Protein AF-A0A955IKQ0-F1 (afdb_monomer_lite)

Secondary structure (DSSP, 8-state):
-EEEEEEEEEE-TTS-EEEEEEEEEEEEEEEEETTEEEEEEEEEEEEEEETTTTEEEEEEEE--SS-EEEP-TTTSSTTT--HHHHHHHHH-GGGSHHHHHHHHHHHHHHHHHHHHHHHHHHHHHHSEEEEEESSTT--EEEEE-SEEETTEEE-TTSPPEEEEEEETTEEEEEEEEEEEEEEEEPPSS-SS--EEEEEEEEEEEEESSSTT-EEEEEEEEEEEEEES---SS-TTTS-HHHHHHHHHH-TTTHHHHHHHHHHHHHHHHHHHHHHHHHHHHHHHHHHHHHHHHHHHHHHHHHTTTS-HHHHHHHHHHHHHHHHHHHHHHHHHHHTT-HHHHHHHHHHHHHHHHHHHHHHHHHHTT-

pLDDT: mean 88.39, std 8.79, range [46.94, 97.88]

Sequence (366 aa):
LRLVKVAAVELDADRRVVTDITAKQAVIDIYRRDGQTLLKLIMSDTVMYNRDTGQLAATPEIVPNRAIAVPDLFRDDPRFMTRGELLEARRNPDRFGPVQQLRRELADAMREAETWDAIDAALRETGRATFVEATPAARTYVVEAGRLRAGAFMRRDASPVRITQIGPDGPLRIIEADSVEIAVREIPTARDEIAFDFVLLNYRITETSVDGATNVRARKVIPNLRSEFAPSSDLADLGTAELLERADAAPALRGRTEGRAAALRSRIDELLRDTRGRLWKRYALAATAPLLLMLGAILAVWRRESLPLTIYFLAFAPSISDILLISGGEQMVRHGSVVTGAMVMWSGNALMFGLIVFAFLRLRRN

Radius of gyration: 31.65 Å; chains: 1; bounding box: 68×49×100 Å

Structure (mmCIF, N/CA/C/O backbone):
data_AF-A0A955IKQ0-F1
#
_entry.id   AF-A0A955IKQ0-F1
#
loop_
_atom_site.group_PDB
_atom_site.id
_atom_site.type_symbol
_atom_site.label_atom_id
_atom_site.label_alt_id
_atom_site.label_comp_id
_atom_site.label_asym_id
_atom_site.label_entity_id
_atom_site.label_seq_id
_atom_site.pdbx_PDB_ins_code
_atom_site.Cartn_x
_atom_site.Cartn_y
_atom_site.Cartn_z
_atom_site.occupancy
_atom_site.B_iso_or_equiv
_atom_site.auth_seq_id
_atom_site.auth_comp_id
_atom_site.auth_asym_id
_atom_site.auth_atom_id
_atom_site.pdbx_PDB_model_num
ATOM 1 N N . LEU A 1 1 ? -0.849 27.024 6.975 1.00 87.94 1 LEU A N 1
ATOM 2 C CA . LEU A 1 1 ? -1.715 27.634 5.930 1.00 87.94 1 LEU A CA 1
ATOM 3 C C . LEU A 1 1 ? -3.111 27.828 6.517 1.00 87.94 1 LEU A C 1
ATOM 5 O O . LEU A 1 1 ? -3.593 26.911 7.164 1.00 87.94 1 LEU A O 1
ATOM 9 N N . ARG A 1 2 ? -3.756 28.987 6.337 1.00 92.00 2 ARG A N 1
ATOM 10 C CA . ARG A 1 2 ? -5.125 29.236 6.825 1.00 92.00 2 ARG A CA 1
ATOM 11 C C . ARG A 1 2 ? -6.072 29.359 5.635 1.00 92.00 2 ARG A C 1
ATOM 13 O O . ARG A 1 2 ? -5.818 30.159 4.741 1.00 92.00 2 ARG A O 1
ATOM 20 N N . LEU A 1 3 ? -7.138 28.572 5.639 1.00 93.25 3 LEU A N 1
ATOM 21 C CA . LEU A 1 3 ? -8.184 28.551 4.622 1.00 93.25 3 LEU A CA 1
ATOM 22 C C . LEU A 1 3 ? -9.514 28.994 5.240 1.00 93.25 3 LEU A C 1
ATOM 24 O O . LEU A 1 3 ? -9.755 28.779 6.428 1.00 93.25 3 LEU A O 1
ATOM 28 N N . VAL A 1 4 ? -10.375 29.615 4.437 1.00 94.38 4 VAL A N 1
ATOM 29 C CA . VAL A 1 4 ? -11.678 30.153 4.860 1.00 94.38 4 VAL A CA 1
ATOM 30 C C . VAL A 1 4 ? -12.756 29.574 3.948 1.00 94.38 4 VAL A C 1
ATOM 32 O O . VAL A 1 4 ? -12.516 29.465 2.749 1.00 94.38 4 VAL A O 1
ATOM 35 N N . LYS A 1 5 ? -13.926 29.229 4.505 1.00 92.19 5 LYS A N 1
ATOM 36 C CA . LYS A 1 5 ? -15.040 28.559 3.802 1.00 92.19 5 LYS A CA 1
ATOM 37 C C . LYS A 1 5 ? -14.575 27.280 3.097 1.00 92.19 5 LYS A C 1
ATOM 39 O O . LYS A 1 5 ? -14.548 27.196 1.873 1.00 92.19 5 LYS A O 1
ATOM 44 N N . VAL A 1 6 ? -14.160 26.304 3.894 1.00 91.19 6 VAL A N 1
ATOM 45 C CA . VAL A 1 6 ? -13.577 25.051 3.409 1.00 91.19 6 VAL A CA 1
ATOM 46 C C . VAL A 1 6 ? -14.661 23.991 3.291 1.00 91.19 6 VAL A C 1
ATOM 48 O O . VAL A 1 6 ? -15.520 23.887 4.163 1.00 91.19 6 VAL A O 1
ATOM 51 N N . ALA A 1 7 ? -14.591 23.195 2.231 1.00 91.19 7 ALA A N 1
ATOM 52 C CA . ALA A 1 7 ? -15.290 21.925 2.128 1.00 91.19 7 ALA A CA 1
ATOM 53 C C . ALA A 1 7 ? -14.241 20.812 2.015 1.00 91.19 7 ALA A C 1
ATOM 55 O O . ALA A 1 7 ? -13.283 20.936 1.250 1.00 91.19 7 ALA A O 1
ATOM 56 N N . ALA A 1 8 ? -14.407 19.758 2.799 1.00 87.88 8 ALA A N 1
ATOM 57 C CA . ALA A 1 8 ? -13.601 18.551 2.781 1.00 87.88 8 ALA A CA 1
ATOM 58 C C . ALA A 1 8 ? -14.534 17.355 2.603 1.00 87.88 8 ALA A C 1
ATOM 60 O O . ALA A 1 8 ? -15.636 17.342 3.144 1.00 87.88 8 ALA A O 1
ATOM 61 N N . VAL A 1 9 ? -14.090 16.371 1.830 1.00 88.31 9 VAL A N 1
ATOM 62 C CA . VAL A 1 9 ? -14.898 15.205 1.480 1.00 88.31 9 VAL A CA 1
ATOM 63 C C . VAL A 1 9 ? -14.082 13.954 1.749 1.00 88.31 9 VAL A C 1
ATOM 65 O O . VAL A 1 9 ? -12.934 13.852 1.313 1.00 88.31 9 VAL A O 1
ATOM 68 N N . GLU A 1 10 ? -14.676 13.016 2.470 1.00 83.06 10 GLU A N 1
ATOM 69 C CA . GLU A 1 10 ? -14.150 11.676 2.671 1.00 83.06 10 GLU A CA 1
ATOM 70 C C . GLU A 1 10 ? -14.736 10.744 1.612 1.00 83.06 10 GLU A C 1
ATOM 72 O O . GLU A 1 10 ? -15.955 10.687 1.416 1.00 83.06 10 GLU A O 1
ATOM 77 N N . LEU A 1 11 ? -13.853 10.032 0.915 1.00 83.12 11 LEU A N 1
ATOM 78 C CA . LEU A 1 11 ? -14.217 9.092 -0.136 1.00 83.12 11 LEU A CA 1
ATOM 79 C C . LEU A 1 11 ? -13.948 7.660 0.327 1.00 83.12 11 LEU A C 1
ATOM 81 O O . LEU A 1 11 ? -12.913 7.400 0.939 1.00 83.12 11 LEU A O 1
ATOM 85 N N . ASP A 1 12 ? -14.840 6.735 -0.019 1.00 77.62 12 ASP A N 1
ATOM 86 C CA . ASP A 1 12 ? -14.586 5.302 0.128 1.00 77.62 12 ASP A CA 1
ATOM 87 C C . ASP A 1 12 ? -13.616 4.780 -0.952 1.00 77.62 12 ASP A C 1
ATOM 89 O O . ASP A 1 12 ? -13.143 5.508 -1.835 1.00 77.62 12 ASP A O 1
ATOM 93 N N . ALA A 1 13 ? -13.332 3.476 -0.899 1.00 69.06 13 ALA A N 1
ATOM 94 C CA . ALA A 1 13 ? -12.503 2.785 -1.885 1.00 69.06 13 ALA A CA 1
ATOM 95 C C . ALA A 1 13 ? -13.047 2.888 -3.328 1.00 69.06 13 ALA A C 1
ATOM 97 O O . ALA A 1 13 ? -12.262 2.868 -4.278 1.00 69.06 13 ALA A O 1
ATOM 98 N N . ASP A 1 14 ? -14.361 3.067 -3.495 1.00 78.31 14 ASP A N 1
ATOM 99 C CA . ASP A 1 14 ? -15.051 3.213 -4.781 1.00 78.31 14 ASP A CA 1
ATOM 100 C C . ASP A 1 14 ? -15.163 4.681 -5.238 1.00 78.31 14 ASP A C 1
ATOM 102 O O . ASP A 1 14 ? -15.827 4.982 -6.236 1.00 78.31 14 ASP A O 1
ATOM 106 N N . ARG A 1 15 ? -14.499 5.613 -4.538 1.00 80.44 15 ARG A N 1
ATOM 107 C CA . ARG A 1 15 ? -14.560 7.070 -4.760 1.00 80.44 15 ARG A CA 1
ATOM 108 C C . ARG A 1 15 ? -15.952 7.670 -4.575 1.00 80.44 15 ARG A C 1
ATOM 110 O O . ARG A 1 15 ? -16.263 8.712 -5.158 1.00 80.44 15 ARG A O 1
ATOM 117 N N . ARG A 1 16 ? -16.802 7.039 -3.775 1.00 84.94 16 ARG A N 1
ATOM 118 C CA . ARG A 1 16 ? -18.089 7.601 -3.375 1.00 84.94 16 ARG A CA 1
ATOM 119 C C . ARG A 1 16 ? -17.899 8.424 -2.118 1.00 84.94 16 ARG A C 1
ATOM 121 O O . ARG A 1 16 ? -17.112 8.084 -1.244 1.00 84.94 16 ARG A O 1
ATOM 128 N N . VAL A 1 17 ? -18.656 9.508 -2.040 1.00 85.06 17 VAL A N 1
ATOM 129 C CA . VAL A 1 17 ? -18.708 10.361 -0.858 1.00 85.06 17 VAL A CA 1
ATOM 130 C C . VAL A 1 17 ? -19.341 9.597 0.301 1.00 85.06 17 VAL A C 1
ATOM 132 O O . VAL A 1 17 ? -20.505 9.193 0.202 1.00 85.06 17 VAL A O 1
ATOM 135 N N . VAL A 1 18 ? -18.565 9.428 1.371 1.00 84.81 18 VAL A N 1
ATOM 136 C CA . VAL A 1 18 ? -18.991 8.853 2.656 1.00 84.81 18 VAL A CA 1
ATOM 137 C C . VAL A 1 18 ? -19.380 9.973 3.614 1.00 84.81 18 VAL A C 1
ATOM 139 O O . VAL A 1 18 ? -20.463 9.950 4.204 1.00 84.81 18 VAL A O 1
ATOM 142 N N . THR A 1 19 ? -18.522 10.990 3.706 1.00 84.81 19 THR A N 1
ATOM 143 C CA . THR A 1 19 ? -18.682 12.105 4.638 1.00 84.81 19 THR A CA 1
ATOM 144 C C . THR A 1 19 ? -18.370 13.426 3.945 1.00 84.81 19 THR A C 1
ATOM 146 O O . THR A 1 19 ? -17.286 13.594 3.390 1.00 84.81 19 THR A O 1
ATOM 149 N N . ASP A 1 20 ? -19.287 14.385 4.037 1.00 91.38 20 ASP A N 1
ATOM 150 C CA . ASP A 1 20 ? -19.069 15.769 3.615 1.00 91.38 20 ASP A CA 1
ATOM 151 C C . ASP A 1 20 ? -18.895 16.656 4.842 1.00 91.38 20 ASP A C 1
ATOM 153 O O . ASP A 1 20 ? -19.742 16.668 5.734 1.00 91.38 20 ASP A O 1
ATOM 157 N N . ILE A 1 21 ? -17.813 17.428 4.893 1.00 91.75 21 ILE A N 1
ATOM 158 C CA . ILE A 1 21 ? -17.515 18.351 5.986 1.00 91.75 21 ILE A CA 1
ATOM 159 C C . ILE A 1 21 ? -17.382 19.753 5.410 1.00 91.75 21 ILE A C 1
ATOM 161 O O . ILE A 1 21 ? -16.563 20.014 4.534 1.00 91.75 21 ILE A O 1
ATOM 165 N N . THR A 1 22 ? -18.153 20.689 5.941 1.00 93.62 22 THR A N 1
ATOM 166 C CA . THR A 1 22 ? -17.994 22.118 5.666 1.00 93.62 22 THR A CA 1
ATOM 167 C C . THR A 1 22 ? -17.507 22.820 6.919 1.00 93.62 22 THR A C 1
ATOM 169 O O . THR A 1 22 ? -17.924 22.480 8.021 1.00 93.62 22 THR A O 1
ATOM 172 N N . ALA A 1 23 ? -16.599 23.777 6.771 1.00 94.38 23 ALA A N 1
ATOM 173 C CA . ALA A 1 23 ? -15.990 24.487 7.884 1.00 94.38 23 ALA A CA 1
ATOM 174 C C . ALA A 1 23 ? -15.858 25.972 7.563 1.00 94.38 23 ALA A C 1
ATOM 176 O O . ALA A 1 23 ? -15.487 26.364 6.449 1.00 94.38 23 ALA A O 1
ATOM 177 N N . LYS A 1 24 ? -16.090 26.826 8.559 1.00 94.00 24 LYS A N 1
ATOM 178 C CA . LYS A 1 24 ? -15.852 28.267 8.407 1.00 94.00 24 LYS A CA 1
ATOM 179 C C . LYS A 1 24 ? -14.375 28.557 8.157 1.00 94.00 24 LYS A C 1
ATOM 181 O O . LYS A 1 24 ? -14.040 29.438 7.362 1.00 94.00 24 LYS A O 1
ATOM 186 N N . GLN A 1 25 ? -13.502 27.811 8.824 1.00 94.88 25 GLN A N 1
ATOM 187 C CA . GLN A 1 25 ? -12.061 27.964 8.732 1.00 94.88 25 GLN A CA 1
ATOM 188 C C . GLN A 1 25 ? -11.369 26.610 8.835 1.00 94.88 25 GLN A C 1
ATOM 190 O O . GLN A 1 25 ? -11.812 25.739 9.578 1.00 94.88 25 GLN A O 1
ATOM 195 N N . ALA A 1 26 ? -10.240 26.472 8.144 1.00 93.12 26 ALA A N 1
ATOM 196 C CA . ALA A 1 26 ? -9.297 25.402 8.413 1.00 93.12 26 ALA A CA 1
ATOM 197 C C . ALA A 1 26 ? -7.865 25.926 8.537 1.00 93.12 26 ALA A C 1
ATOM 199 O O . ALA A 1 26 ? -7.460 26.863 7.843 1.00 93.12 26 ALA A O 1
ATOM 200 N N . VAL A 1 27 ? -7.089 25.310 9.419 1.00 92.62 27 VAL A N 1
ATOM 201 C CA . VAL A 1 27 ? -5.644 25.480 9.524 1.00 92.62 27 VAL A CA 1
ATOM 202 C C . VAL A 1 27 ? -4.997 24.186 9.058 1.00 92.62 27 VAL A C 1
ATOM 204 O O . VAL A 1 27 ? -5.337 23.106 9.527 1.00 92.62 27 VAL A O 1
ATOM 207 N N . ILE A 1 28 ? -4.095 24.304 8.092 1.00 91.00 28 ILE A N 1
ATOM 208 C CA . ILE A 1 28 ? -3.299 23.197 7.577 1.00 91.00 28 ILE A CA 1
ATOM 209 C C . ILE A 1 28 ? -1.855 23.425 7.989 1.00 91.00 28 ILE A C 1
ATOM 211 O O . ILE A 1 28 ? -1.226 24.386 7.529 1.00 91.00 28 ILE A O 1
ATOM 215 N N . ASP A 1 29 ? -1.331 22.513 8.791 1.00 90.31 29 ASP A N 1
ATOM 216 C CA . ASP A 1 29 ? 0.084 22.432 9.108 1.00 90.31 29 ASP A CA 1
ATOM 217 C C . ASP A 1 29 ? 0.744 21.421 8.182 1.00 90.31 29 ASP A C 1
ATOM 219 O O . ASP A 1 29 ? 0.348 20.258 8.106 1.00 90.31 29 ASP A O 1
ATOM 223 N N . ILE A 1 30 ? 1.755 21.893 7.457 1.00 88.88 30 ILE A N 1
ATOM 224 C CA . ILE A 1 30 ? 2.548 21.081 6.540 1.00 88.88 30 ILE A CA 1
ATOM 225 C C . ILE A 1 30 ? 3.885 20.845 7.211 1.00 88.88 30 ILE A C 1
ATOM 227 O O . ILE A 1 30 ? 4.603 21.799 7.513 1.00 88.88 30 ILE A O 1
ATOM 231 N N . TYR A 1 31 ? 4.242 19.589 7.420 1.00 85.88 31 TYR A N 1
ATOM 232 C CA . TYR A 1 31 ? 5.557 19.247 7.935 1.00 85.88 31 TYR A CA 1
ATOM 233 C C . TYR A 1 31 ? 6.111 18.033 7.211 1.00 85.88 31 TYR A C 1
ATOM 235 O O . TYR A 1 31 ? 5.384 17.208 6.658 1.00 85.88 31 TYR A O 1
ATOM 243 N N . ARG A 1 32 ? 7.438 17.949 7.184 1.00 77.44 32 ARG A N 1
ATOM 244 C CA . ARG A 1 32 ? 8.153 16.841 6.565 1.00 77.44 32 ARG A CA 1
ATOM 245 C C . ARG A 1 32 ? 8.719 15.952 7.660 1.00 77.44 32 ARG A C 1
ATOM 247 O O . ARG A 1 32 ? 9.423 16.441 8.539 1.00 77.44 32 ARG A O 1
ATOM 254 N N . ARG A 1 33 ? 8.429 14.656 7.596 1.00 76.44 33 ARG A N 1
ATOM 255 C CA . ARG A 1 33 ? 8.959 13.650 8.522 1.00 76.44 33 ARG A CA 1
ATOM 256 C C . ARG A 1 33 ? 9.272 12.378 7.749 1.00 76.44 33 ARG A C 1
ATOM 258 O O . ARG A 1 33 ? 8.486 11.984 6.897 1.00 76.44 33 ARG A O 1
ATOM 265 N N . ASP A 1 34 ? 10.434 11.780 8.005 1.00 70.69 34 ASP A N 1
ATOM 266 C CA . ASP A 1 34 ? 10.881 10.532 7.364 1.00 70.69 34 ASP A CA 1
ATOM 267 C C . ASP A 1 34 ? 10.818 10.579 5.819 1.00 70.69 34 ASP A C 1
ATOM 269 O O . ASP A 1 34 ? 10.495 9.604 5.149 1.00 70.69 34 ASP A O 1
ATOM 273 N N . GLY A 1 35 ? 11.084 11.756 5.237 1.00 67.94 35 GLY A N 1
ATOM 274 C CA . GLY A 1 35 ? 11.026 11.980 3.787 1.00 67.94 35 GLY A CA 1
ATOM 275 C C . GLY A 1 35 ? 9.620 12.154 3.201 1.00 67.94 35 GLY A C 1
ATOM 276 O O . GLY A 1 35 ? 9.517 12.477 2.022 1.00 67.94 35 GLY A O 1
ATOM 277 N N . GLN A 1 36 ? 8.563 12.025 4.006 1.00 71.31 36 GLN A N 1
ATOM 278 C CA . GLN A 1 36 ? 7.171 12.213 3.596 1.00 71.31 36 GLN A CA 1
ATOM 279 C C . GLN A 1 36 ? 6.673 13.612 3.960 1.00 71.31 36 GLN A C 1
ATOM 281 O O . GLN A 1 36 ? 7.013 14.158 5.014 1.00 71.31 36 GLN A O 1
ATOM 286 N N . THR A 1 37 ? 5.855 14.195 3.085 1.00 80.56 37 THR A N 1
ATOM 287 C CA . THR A 1 37 ? 5.118 15.428 3.378 1.00 80.56 37 THR A CA 1
ATOM 288 C C . THR A 1 37 ? 3.799 15.044 4.035 1.00 80.56 37 THR A C 1
ATOM 290 O O . THR A 1 37 ? 3.003 14.312 3.456 1.00 80.56 37 THR A O 1
ATOM 293 N N . LEU A 1 38 ? 3.576 15.523 5.253 1.00 83.69 38 LEU A N 1
ATOM 294 C CA . LEU A 1 38 ? 2.379 15.255 6.036 1.00 83.69 38 LEU A CA 1
ATOM 295 C C . LEU A 1 38 ? 1.585 16.553 6.194 1.00 83.69 38 LEU A C 1
ATOM 297 O O . LEU A 1 38 ? 2.156 17.609 6.475 1.00 83.69 38 LEU A O 1
ATOM 301 N N . LEU A 1 39 ? 0.269 16.464 6.016 1.00 86.50 39 LEU A N 1
ATOM 302 C CA . LEU A 1 39 ? -0.670 17.547 6.283 1.00 86.50 39 LEU A CA 1
ATOM 303 C C . LEU A 1 39 ? -1.483 17.208 7.524 1.00 86.50 39 LEU A C 1
ATOM 305 O O . LEU A 1 39 ? -2.205 16.213 7.545 1.00 86.50 39 LEU A O 1
ATOM 309 N N . LYS A 1 40 ? -1.418 18.058 8.542 1.00 87.19 40 LYS A N 1
ATOM 310 C CA . LYS A 1 40 ? -2.371 18.033 9.648 1.00 87.19 40 LYS A CA 1
ATOM 311 C C . LYS A 1 40 ? -3.394 19.135 9.423 1.00 87.19 40 LYS A C 1
ATOM 313 O O . LYS A 1 40 ? -3.030 20.291 9.234 1.00 87.19 40 LYS A O 1
ATOM 318 N N . LEU A 1 41 ? -4.664 18.759 9.410 1.00 88.56 41 LEU A N 1
ATOM 319 C CA . LEU A 1 41 ? -5.786 19.661 9.189 1.00 88.56 41 LEU A CA 1
ATOM 320 C C . LEU A 1 41 ? -6.510 19.878 10.522 1.00 88.56 41 LEU A C 1
ATOM 322 O O . LEU A 1 41 ? -6.738 18.932 11.264 1.00 88.56 41 LEU A O 1
ATOM 326 N N . ILE A 1 42 ? -6.866 21.116 10.833 1.00 90.75 42 ILE A N 1
ATOM 327 C CA . ILE A 1 42 ? -7.734 21.470 11.959 1.00 90.75 42 ILE A CA 1
ATOM 328 C C . ILE A 1 42 ? -8.835 22.344 11.377 1.00 90.75 42 ILE A C 1
ATOM 330 O O . ILE A 1 42 ? -8.547 23.392 10.803 1.00 90.75 42 ILE A O 1
ATOM 334 N N . MET A 1 43 ? -10.081 21.902 11.471 1.00 91.56 43 MET A N 1
ATOM 335 C CA . MET A 1 43 ? -11.249 22.606 10.951 1.00 91.56 43 MET A CA 1
ATOM 336 C C . MET A 1 43 ? -12.077 23.138 12.113 1.00 91.56 43 MET A C 1
ATOM 338 O O . MET A 1 43 ? -12.314 22.410 13.068 1.00 91.56 43 MET A O 1
ATOM 342 N N . SER A 1 44 ? -12.536 24.384 12.023 1.00 93.62 44 SER A N 1
ATOM 343 C CA . SER A 1 44 ? -13.337 25.043 13.061 1.00 93.62 44 SER A CA 1
ATOM 344 C C . SER A 1 44 ? -14.713 25.437 12.531 1.00 93.62 44 SER A C 1
ATOM 346 O O . SER A 1 44 ? -14.851 25.782 11.351 1.00 93.62 44 SER A O 1
ATOM 348 N N . ASP A 1 45 ? -15.706 25.427 13.421 1.00 92.12 45 ASP A N 1
ATOM 349 C CA . ASP A 1 45 ? -17.126 25.654 13.129 1.00 92.12 45 ASP A CA 1
ATOM 350 C C . ASP A 1 45 ? -17.600 24.747 11.989 1.00 92.12 45 ASP A C 1
ATOM 352 O O . ASP A 1 45 ? -17.933 25.200 10.888 1.00 92.12 45 ASP A O 1
ATOM 356 N N . THR A 1 46 ? -17.535 23.442 12.240 1.00 91.00 46 THR A N 1
ATOM 357 C CA . THR A 1 46 ? -17.776 22.427 11.218 1.00 91.00 46 THR A CA 1
ATOM 358 C C . THR A 1 46 ? -19.217 21.939 11.217 1.00 91.00 46 THR A C 1
ATOM 360 O O . THR A 1 46 ? -19.831 21.770 12.271 1.00 91.00 46 THR A O 1
ATOM 363 N N . VAL A 1 47 ? -19.736 21.673 10.022 1.00 92.00 47 VAL A N 1
ATOM 364 C CA . VAL A 1 47 ? -20.976 20.934 9.787 1.00 92.00 47 VAL A CA 1
ATOM 365 C C . VAL A 1 47 ? -20.627 19.733 8.924 1.00 92.00 47 VAL A C 1
ATOM 367 O O . VAL A 1 47 ? -20.104 19.891 7.820 1.00 92.00 47 VAL A O 1
ATOM 370 N N . MET A 1 48 ? -20.904 18.545 9.444 1.00 90.88 48 MET A N 1
ATOM 371 C CA . MET A 1 48 ? -20.607 17.262 8.831 1.00 90.88 48 MET A CA 1
ATOM 372 C C . MET A 1 48 ? -21.902 16.532 8.484 1.00 90.88 48 MET A C 1
ATOM 374 O O . MET A 1 48 ? -22.798 16.436 9.322 1.00 90.88 48 MET A O 1
ATOM 378 N N . TYR A 1 49 ? -21.978 15.983 7.277 1.00 89.06 49 TYR A N 1
ATOM 379 C CA . TYR A 1 49 ? -23.023 15.066 6.845 1.00 89.06 49 TYR A CA 1
ATOM 380 C C . TYR A 1 49 ? -22.405 13.699 6.561 1.00 89.06 49 TYR A C 1
ATOM 382 O O . TYR A 1 49 ? -21.527 13.580 5.708 1.00 89.06 49 TYR A O 1
ATOM 390 N N . ASN A 1 50 ? -22.855 12.675 7.279 1.00 83.56 50 ASN A N 1
ATOM 391 C CA . ASN A 1 50 ? -22.442 11.297 7.046 1.00 83.56 50 ASN A CA 1
ATOM 392 C C . ASN A 1 50 ? -23.548 10.570 6.274 1.00 83.56 50 ASN A C 1
ATOM 394 O O . ASN A 1 50 ? -24.681 10.457 6.751 1.00 83.56 50 ASN A O 1
ATOM 398 N N . ARG A 1 51 ? -23.216 10.077 5.080 1.00 80.62 51 ARG A N 1
ATOM 399 C CA . ARG A 1 51 ? -24.183 9.470 4.163 1.00 80.62 51 ARG A CA 1
ATOM 400 C C . ARG A 1 51 ? -24.745 8.152 4.688 1.00 80.62 51 ARG A C 1
ATOM 402 O O . ARG A 1 51 ? -25.946 7.925 4.561 1.00 80.62 51 ARG A O 1
ATOM 409 N N . ASP A 1 52 ? -23.902 7.313 5.280 1.00 76.62 52 ASP A N 1
ATOM 410 C CA . ASP A 1 52 ? -24.278 5.963 5.720 1.00 76.62 52 ASP A CA 1
ATOM 411 C C . ASP A 1 52 ? -25.268 5.995 6.885 1.00 76.62 52 ASP A C 1
ATOM 413 O O . ASP A 1 52 ? -26.183 5.180 6.977 1.00 76.62 52 ASP A O 1
ATOM 417 N N . THR A 1 53 ? -25.105 6.978 7.768 1.00 77.50 53 THR A N 1
ATOM 418 C CA . THR A 1 53 ? -25.975 7.181 8.933 1.00 77.50 53 THR A CA 1
ATOM 419 C C . THR A 1 53 ? -27.111 8.171 8.675 1.00 77.50 53 THR A C 1
ATOM 421 O O . THR A 1 53 ? -28.046 8.249 9.474 1.00 77.50 53 THR A O 1
ATOM 424 N N . GLY A 1 54 ? -27.032 8.952 7.593 1.00 83.81 54 GLY A N 1
ATOM 425 C CA . GLY A 1 54 ? -27.946 10.056 7.294 1.00 83.81 54 GLY A CA 1
ATOM 426 C C . GLY A 1 54 ? -27.895 11.197 8.316 1.00 83.81 54 GLY A C 1
ATOM 427 O O . GLY A 1 54 ? -28.824 12.004 8.378 1.00 83.81 54 GLY A O 1
ATOM 428 N N . GLN A 1 55 ? -26.852 11.258 9.150 1.00 78.81 55 GLN A N 1
ATOM 429 C CA . GLN A 1 55 ? -26.757 12.220 10.244 1.00 78.81 55 GLN A CA 1
ATOM 430 C C . GLN A 1 55 ? -26.060 13.507 9.813 1.00 78.81 55 GLN A C 1
ATOM 432 O O . GLN A 1 55 ? -25.024 13.485 9.149 1.00 78.81 55 GLN A O 1
ATOM 437 N N . LEU A 1 56 ? -26.622 14.629 10.265 1.00 86.25 56 LEU A N 1
ATOM 438 C CA . LEU A 1 56 ? -26.002 15.946 10.213 1.00 86.25 56 LEU A CA 1
ATOM 439 C C . LEU A 1 56 ? -25.518 16.309 11.621 1.00 86.25 56 LEU A C 1
ATOM 441 O O . LEU A 1 56 ? -26.320 16.375 12.553 1.00 86.25 56 LEU A O 1
ATOM 445 N N . ALA A 1 57 ? -24.220 16.547 11.778 1.00 83.69 57 ALA A N 1
ATOM 446 C CA . ALA A 1 57 ? -23.606 16.906 13.050 1.00 83.69 57 ALA A CA 1
ATOM 447 C C . ALA A 1 57 ? -22.848 18.227 12.915 1.00 83.69 57 ALA A C 1
ATOM 449 O O . ALA A 1 57 ? -22.066 18.412 11.986 1.00 83.69 57 ALA A O 1
ATOM 450 N N . ALA A 1 58 ? -23.060 19.144 13.857 1.00 85.88 58 ALA A N 1
ATOM 451 C CA . ALA A 1 58 ? -22.242 20.342 13.988 1.00 85.88 58 ALA A CA 1
ATOM 452 C C . ALA A 1 58 ? -21.233 20.133 15.116 1.00 85.88 58 ALA A C 1
ATOM 454 O O . ALA A 1 58 ? -21.593 19.675 16.202 1.00 85.88 58 ALA A O 1
ATOM 455 N N . THR A 1 59 ? -19.964 20.443 14.873 1.00 83.81 59 THR A N 1
ATOM 456 C CA . THR A 1 59 ? -18.909 20.321 15.885 1.00 83.81 59 THR A CA 1
ATOM 457 C C . THR A 1 59 ? -18.029 21.570 15.861 1.00 83.81 59 THR A C 1
ATOM 459 O O . THR A 1 59 ? -17.657 22.023 14.773 1.00 83.81 59 THR A O 1
ATOM 462 N N . PRO A 1 60 ? -17.684 22.151 17.030 1.00 81.75 60 PRO A N 1
ATOM 463 C CA . PRO A 1 60 ? -16.852 23.353 17.092 1.00 81.75 60 PRO A CA 1
ATOM 464 C C . PRO A 1 60 ? -15.497 23.167 16.411 1.00 81.75 60 PRO A C 1
ATOM 466 O O . PRO A 1 60 ? -14.970 24.102 15.814 1.00 81.75 60 PRO A O 1
ATOM 469 N N . GLU A 1 61 ? -14.955 21.953 16.474 1.00 84.56 61 GLU A N 1
ATOM 470 C CA . GLU A 1 61 ? -13.663 21.616 15.901 1.00 84.56 61 GLU A CA 1
ATOM 471 C C . GLU A 1 61 ? -13.639 20.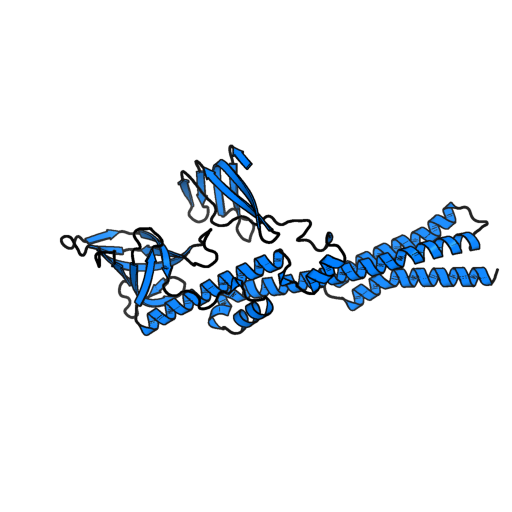161 15.424 1.00 84.56 61 GLU A C 1
ATOM 473 O O . GLU A 1 61 ? -14.084 19.261 16.136 1.00 84.56 61 GLU A O 1
ATOM 478 N N . ILE A 1 62 ? -13.095 19.932 14.229 1.00 81.50 62 ILE A N 1
ATOM 479 C CA . ILE A 1 62 ? -12.752 18.603 13.720 1.00 81.50 62 ILE A CA 1
ATOM 480 C C . ILE A 1 62 ? -11.274 18.605 13.351 1.00 81.50 62 ILE A C 1
ATOM 482 O O . ILE A 1 62 ? -10.817 19.382 12.512 1.00 81.50 62 ILE A O 1
ATOM 486 N N . VAL A 1 63 ? -10.539 17.672 13.941 1.00 79.12 63 VAL A N 1
ATOM 487 C CA . VAL A 1 63 ? -9.164 17.348 13.569 1.00 79.12 63 VAL A CA 1
ATOM 488 C C . VAL A 1 63 ? -9.203 15.941 12.989 1.00 79.12 63 VAL A C 1
ATOM 490 O O . VAL A 1 63 ? -9.530 15.020 13.738 1.00 79.12 63 VAL A O 1
ATOM 493 N N . PRO A 1 64 ? -8.927 15.733 11.686 1.00 72.12 64 PRO A N 1
ATOM 494 C CA . PRO A 1 64 ? -8.880 14.396 11.125 1.00 72.12 64 PRO A CA 1
ATOM 495 C C . PRO A 1 64 ? -7.935 13.499 11.911 1.00 72.12 64 PRO A C 1
ATOM 497 O O . PRO A 1 64 ? -6.852 13.909 12.343 1.00 72.12 64 PRO A O 1
ATOM 500 N N . ASN A 1 65 ? -8.355 12.246 12.045 1.00 61.12 65 ASN A N 1
ATOM 501 C CA . ASN A 1 65 ? -7.687 11.262 12.875 1.00 61.12 65 ASN A CA 1
ATOM 502 C C . ASN A 1 65 ? -6.365 10.765 12.293 1.00 61.12 65 ASN A C 1
ATOM 504 O O . ASN A 1 65 ? -5.783 9.881 12.887 1.00 61.12 65 ASN A O 1
ATOM 508 N N . ARG A 1 66 ? -5.844 11.288 11.180 1.00 64.44 66 ARG A N 1
ATOM 509 C CA . ARG A 1 66 ? -4.483 11.003 10.701 1.00 64.44 66 ARG A CA 1
ATOM 510 C C . ARG A 1 66 ? -3.936 12.226 9.982 1.00 64.44 66 ARG A C 1
ATOM 512 O O . ARG A 1 66 ? -4.678 12.962 9.333 1.00 64.44 66 ARG A O 1
ATOM 519 N N . ALA A 1 67 ? -2.624 12.433 10.076 1.00 74.44 67 ALA A N 1
ATOM 520 C CA . ALA A 1 67 ? -1.969 13.351 9.158 1.00 74.44 67 ALA A CA 1
ATOM 521 C C . ALA A 1 67 ? -2.068 12.764 7.743 1.00 74.44 67 ALA A C 1
ATOM 523 O O . ALA A 1 67 ? -1.716 11.606 7.520 1.00 74.44 67 ALA A O 1
ATOM 524 N N . ILE A 1 68 ? -2.562 13.556 6.800 1.00 77.44 68 ILE A N 1
ATOM 525 C CA . ILE A 1 68 ? -2.741 13.139 5.414 1.00 77.44 68 ILE A CA 1
ATOM 526 C C . ILE A 1 68 ? -1.356 13.126 4.771 1.00 77.44 68 ILE A C 1
ATOM 528 O O . ILE A 1 68 ? -0.710 14.171 4.648 1.00 77.44 68 ILE A O 1
ATOM 532 N N . ALA A 1 69 ? -0.881 11.942 4.389 1.00 73.31 69 ALA A N 1
ATOM 533 C CA . ALA A 1 69 ? 0.343 11.821 3.616 1.00 73.31 69 ALA A CA 1
ATOM 534 C C . ALA A 1 69 ? 0.093 12.366 2.210 1.00 73.31 69 ALA A C 1
ATOM 536 O O . ALA A 1 69 ? -0.764 11.872 1.480 1.00 73.31 69 ALA A O 1
ATOM 537 N N . VAL A 1 70 ? 0.835 13.406 1.840 1.00 79.12 70 VAL A N 1
ATOM 538 C CA . VAL A 1 70 ? 0.813 13.943 0.484 1.00 79.12 70 VAL A CA 1
ATOM 539 C C . VAL A 1 70 ? 1.824 13.147 -0.324 1.00 79.12 70 VAL A C 1
ATOM 541 O O . VAL A 1 70 ? 3.012 13.202 0.014 1.00 79.12 70 VAL A O 1
ATOM 544 N N . PRO A 1 71 ? 1.385 12.429 -1.372 1.00 69.12 71 PRO A N 1
ATOM 545 C CA . PRO A 1 71 ? 2.313 11.755 -2.259 1.00 69.12 71 PRO A CA 1
ATOM 546 C C . PRO A 1 71 ? 3.242 12.793 -2.884 1.00 69.12 71 PRO A C 1
ATOM 548 O O . PRO A 1 71 ? 2.785 13.793 -3.448 1.00 69.12 71 PRO A O 1
ATOM 551 N N . ASP A 1 72 ? 4.548 12.562 -2.801 1.00 75.50 72 ASP A N 1
ATOM 552 C CA . ASP A 1 72 ? 5.507 13.361 -3.547 1.00 75.50 72 ASP A CA 1
ATOM 553 C C . ASP A 1 72 ? 5.586 12.771 -4.953 1.00 75.50 72 ASP A C 1
ATOM 555 O O . ASP A 1 72 ? 6.302 11.805 -5.197 1.00 75.50 72 ASP A O 1
ATOM 559 N N . LEU A 1 73 ? 4.831 13.347 -5.892 1.00 70.50 73 LEU A N 1
ATOM 560 C CA . LEU A 1 73 ? 4.750 12.857 -7.273 1.00 70.50 73 LEU A CA 1
ATOM 561 C C . LEU A 1 73 ? 6.121 12.701 -7.951 1.00 70.50 73 LEU A C 1
ATOM 563 O O . LEU A 1 73 ? 6.232 11.919 -8.891 1.00 70.50 73 LEU A O 1
ATOM 567 N N . PHE A 1 74 ? 7.155 13.418 -7.496 1.00 73.44 74 PHE A N 1
ATOM 568 C CA . PHE A 1 74 ? 8.504 13.314 -8.047 1.00 73.44 74 PHE A CA 1
ATOM 569 C C . PHE A 1 74 ? 9.358 12.255 -7.343 1.00 73.44 74 PHE A C 1
ATOM 571 O O . PHE A 1 74 ? 10.195 11.629 -7.986 1.00 73.44 74 PHE A O 1
ATOM 578 N N . ARG A 1 75 ? 9.177 12.033 -6.039 1.00 76.19 75 ARG A N 1
ATOM 579 C 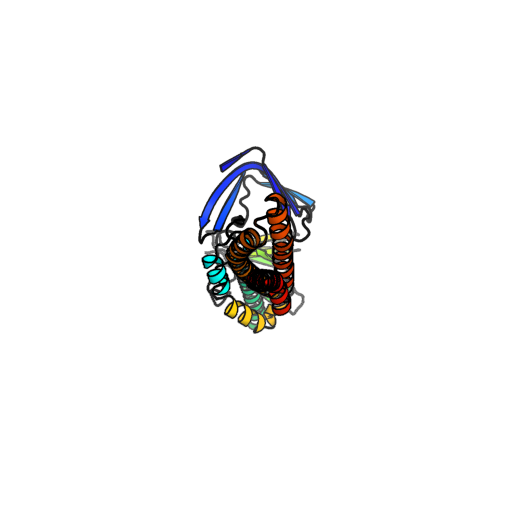CA . ARG A 1 75 ? 9.974 11.045 -5.286 1.00 76.19 75 ARG A CA 1
ATOM 580 C C . ARG A 1 75 ? 9.330 9.666 -5.212 1.00 76.19 75 ARG A C 1
ATOM 582 O O . ARG A 1 75 ? 10.042 8.668 -5.179 1.00 76.19 75 ARG A O 1
ATOM 589 N N . ASP A 1 76 ? 8.006 9.612 -5.238 1.00 81.00 76 ASP A N 1
ATOM 590 C CA . ASP A 1 76 ? 7.210 8.389 -5.112 1.00 81.00 76 ASP A CA 1
ATOM 591 C C . ASP A 1 76 ? 6.861 7.769 -6.475 1.00 81.00 76 ASP A C 1
ATOM 593 O O . ASP A 1 76 ? 6.073 6.826 -6.558 1.00 81.00 76 ASP A O 1
ATOM 597 N N . ASP A 1 77 ? 7.463 8.271 -7.556 1.00 86.56 77 ASP A N 1
ATOM 598 C CA . ASP A 1 77 ? 7.291 7.746 -8.904 1.00 86.56 77 ASP A CA 1
ATOM 599 C C . ASP A 1 77 ? 8.650 7.399 -9.539 1.00 86.56 77 ASP A C 1
ATOM 601 O O . ASP A 1 77 ? 9.479 8.286 -9.786 1.00 86.56 77 ASP A O 1
ATOM 605 N N . PRO A 1 78 ? 8.884 6.117 -9.891 1.00 89.56 78 PRO A N 1
ATOM 606 C CA . PRO A 1 78 ? 10.125 5.683 -10.523 1.00 89.56 78 PRO A CA 1
ATOM 607 C C . PRO A 1 78 ? 10.470 6.432 -11.822 1.00 89.56 78 PRO A C 1
ATOM 609 O O . PRO A 1 78 ? 11.622 6.396 -12.257 1.00 89.56 78 PRO A O 1
ATOM 612 N N . ARG A 1 79 ? 9.506 7.105 -12.475 1.00 87.75 79 ARG A N 1
ATOM 613 C CA . ARG A 1 79 ? 9.730 7.926 -13.681 1.00 87.75 79 ARG A CA 1
ATOM 614 C C . ARG A 1 79 ? 10.746 9.037 -13.463 1.00 87.75 79 ARG A C 1
ATOM 616 O O . ARG A 1 79 ? 11.552 9.285 -14.362 1.00 87.75 79 ARG A O 1
ATOM 623 N N . PHE A 1 80 ? 10.707 9.681 -12.302 1.00 89.25 80 PHE A N 1
ATOM 624 C CA . PHE A 1 80 ? 11.514 10.867 -12.014 1.00 89.25 80 PHE A CA 1
ATOM 625 C C . PHE A 1 80 ? 12.803 10.544 -11.248 1.00 89.25 80 PHE A C 1
ATOM 627 O O . PHE A 1 80 ? 13.680 11.394 -11.137 1.00 89.25 80 PHE A O 1
ATOM 634 N N . MET A 1 81 ? 12.968 9.300 -10.794 1.00 91.38 81 MET A N 1
ATOM 635 C CA . MET A 1 81 ? 14.165 8.848 -10.084 1.00 91.38 81 MET A CA 1
ATOM 636 C C . MET A 1 81 ? 15.397 8.790 -10.985 1.00 91.38 81 MET A C 1
ATOM 638 O O . MET A 1 81 ? 15.354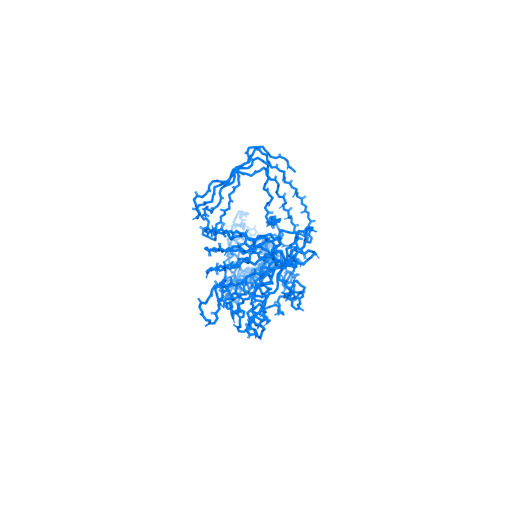 8.270 -12.100 1.00 91.38 81 MET A O 1
ATOM 642 N N . THR A 1 82 ? 16.548 9.214 -10.486 1.00 92.69 82 THR A N 1
ATOM 643 C CA . THR A 1 82 ? 17.869 9.004 -11.093 1.00 92.69 82 THR A CA 1
ATOM 644 C C . THR A 1 82 ? 18.259 7.519 -11.125 1.00 92.69 82 THR A C 1
ATOM 646 O O . THR A 1 82 ? 17.591 6.650 -10.568 1.00 92.69 82 THR A O 1
ATOM 649 N N . ARG A 1 83 ? 19.353 7.168 -11.820 1.00 93.31 83 ARG A N 1
ATOM 650 C CA . ARG A 1 83 ? 19.842 5.774 -11.862 1.00 93.31 83 ARG A CA 1
ATOM 651 C C . ARG A 1 83 ? 20.215 5.258 -10.467 1.00 93.31 83 ARG A C 1
ATOM 653 O O . ARG A 1 83 ? 19.952 4.095 -10.181 1.00 93.31 83 ARG A O 1
ATOM 660 N N . GLY A 1 84 ? 20.831 6.104 -9.638 1.00 93.38 84 GLY A N 1
ATOM 661 C CA . GLY A 1 84 ? 21.209 5.754 -8.268 1.00 93.38 84 GLY A CA 1
ATOM 662 C C . GLY A 1 84 ? 19.983 5.450 -7.412 1.00 93.38 84 GLY A C 1
ATOM 663 O O . GLY A 1 84 ? 19.920 4.389 -6.803 1.00 93.38 84 GLY A O 1
ATOM 664 N N . GLU A 1 85 ? 18.974 6.319 -7.466 1.00 93.19 85 GLU A N 1
ATOM 665 C CA . GLU A 1 85 ? 17.707 6.142 -6.743 1.00 93.19 85 GLU A CA 1
ATOM 666 C C . GLU A 1 85 ? 16.938 4.899 -7.209 1.00 93.19 85 GLU A C 1
ATOM 668 O O . GLU A 1 85 ? 16.453 4.145 -6.377 1.00 93.19 85 GLU A O 1
ATOM 673 N N . LEU A 1 86 ? 16.904 4.608 -8.517 1.00 94.75 86 LEU A N 1
ATOM 674 C CA . LEU A 1 86 ? 16.319 3.363 -9.035 1.00 94.75 86 LEU A CA 1
ATOM 675 C C . LEU A 1 86 ? 17.044 2.115 -8.508 1.00 94.75 86 LEU A C 1
ATOM 677 O O . LEU A 1 86 ? 16.416 1.116 -8.168 1.00 94.75 86 LEU A O 1
ATOM 681 N N . LEU A 1 87 ? 18.378 2.140 -8.447 1.00 94.69 87 LEU A N 1
ATOM 682 C CA . LEU A 1 87 ? 19.145 1.018 -7.901 1.00 94.69 87 LEU A CA 1
ATOM 683 C C . LEU A 1 87 ? 18.929 0.859 -6.394 1.00 94.69 87 LEU A C 1
ATOM 685 O O . LEU A 1 87 ? 18.862 -0.278 -5.926 1.00 94.69 87 LEU A O 1
ATOM 689 N N . GLU A 1 88 ? 18.798 1.966 -5.664 1.00 93.75 88 GLU A N 1
ATOM 690 C CA . GLU A 1 88 ? 18.472 1.968 -4.238 1.00 93.75 88 GLU A CA 1
ATOM 691 C C . GLU A 1 88 ? 17.060 1.427 -3.994 1.00 93.75 88 GLU A C 1
ATOM 693 O O . GLU A 1 88 ? 16.910 0.495 -3.213 1.00 93.75 88 GLU A O 1
ATOM 698 N N . ALA A 1 89 ? 16.049 1.893 -4.733 1.00 93.69 89 ALA A N 1
ATOM 699 C CA . ALA A 1 89 ? 14.676 1.390 -4.645 1.00 93.69 89 ALA A CA 1
ATOM 700 C C . ALA A 1 89 ? 14.576 -0.112 -4.966 1.00 93.69 89 ALA A C 1
ATOM 702 O O . ALA A 1 89 ? 13.761 -0.825 -4.388 1.00 93.69 89 ALA A O 1
ATOM 703 N N . ARG A 1 90 ? 15.438 -0.622 -5.858 1.00 94.00 90 ARG A N 1
ATOM 704 C CA . ARG A 1 90 ? 15.534 -2.060 -6.149 1.00 94.00 90 ARG A CA 1
ATOM 705 C C . ARG A 1 90 ? 16.148 -2.865 -5.003 1.00 94.00 90 ARG A C 1
ATOM 707 O O . ARG A 1 90 ? 15.787 -4.022 -4.829 1.00 94.00 90 ARG A O 1
ATOM 714 N N . ARG A 1 91 ? 17.147 -2.309 -4.312 1.00 95.00 91 ARG A N 1
ATOM 715 C CA . ARG A 1 91 ? 17.863 -2.987 -3.216 1.00 95.00 91 ARG A CA 1
ATOM 716 C C . ARG A 1 91 ? 17.086 -2.914 -1.906 1.00 95.00 91 ARG A C 1
ATOM 718 O O . ARG A 1 91 ? 17.053 -3.894 -1.180 1.00 95.00 91 ARG A O 1
ATOM 725 N N . ASN A 1 92 ? 16.465 -1.768 -1.649 1.00 94.19 92 ASN A N 1
ATOM 726 C CA . ASN A 1 92 ? 15.766 -1.425 -0.419 1.00 94.19 92 ASN A CA 1
ATOM 727 C C . ASN A 1 92 ? 14.340 -0.943 -0.753 1.00 94.19 92 ASN A C 1
ATOM 729 O O . ASN A 1 92 ? 14.050 0.250 -0.602 1.00 94.19 92 ASN A O 1
ATOM 733 N N . PRO A 1 93 ? 13.440 -1.834 -1.224 1.00 93.56 93 PRO A N 1
ATOM 734 C CA . PRO A 1 93 ? 12.063 -1.461 -1.566 1.00 93.56 93 PRO A CA 1
ATOM 735 C C . PRO A 1 93 ? 11.309 -0.880 -0.363 1.00 93.56 93 PRO A C 1
ATOM 737 O O . PRO A 1 93 ? 10.466 -0.004 -0.530 1.00 93.56 93 PRO A O 1
ATOM 740 N N . ASP A 1 94 ? 11.689 -1.279 0.851 1.00 92.31 94 ASP A N 1
ATOM 741 C CA . ASP A 1 94 ? 11.128 -0.813 2.122 1.00 92.31 94 ASP A CA 1
ATOM 742 C C . ASP A 1 94 ? 11.293 0.692 2.347 1.00 92.31 94 ASP A C 1
ATOM 744 O O . ASP A 1 94 ? 10.553 1.277 3.126 1.00 92.31 94 ASP A O 1
ATOM 748 N N . ARG A 1 95 ? 12.240 1.350 1.668 1.00 88.69 95 ARG A N 1
ATOM 749 C CA . ARG A 1 95 ? 12.419 2.807 1.762 1.00 88.69 95 ARG A CA 1
ATOM 750 C C . ARG A 1 95 ? 11.509 3.579 0.816 1.00 88.69 95 ARG A C 1
ATOM 752 O O . ARG A 1 95 ? 11.388 4.794 0.955 1.00 88.69 95 ARG A O 1
ATOM 759 N N . PHE A 1 96 ? 10.851 2.910 -0.123 1.00 90.06 96 PHE A N 1
ATOM 760 C CA . PHE A 1 96 ? 9.984 3.564 -1.091 1.00 90.06 96 PHE A CA 1
ATOM 761 C C . PHE A 1 96 ? 8.650 3.964 -0.447 1.00 90.06 96 PHE A C 1
ATOM 763 O O . PHE A 1 96 ? 7.974 3.128 0.149 1.00 90.06 96 PHE A O 1
ATOM 770 N N . GLY A 1 97 ? 8.258 5.238 -0.562 1.00 86.50 97 GLY A N 1
ATOM 771 C CA . GLY A 1 97 ? 7.113 5.819 0.154 1.00 86.50 97 GLY A CA 1
ATOM 772 C C . GLY A 1 97 ? 5.811 5.010 0.040 1.00 86.50 97 GLY A C 1
ATOM 773 O O . GLY A 1 97 ? 5.249 4.642 1.075 1.00 86.50 97 GLY A O 1
ATOM 774 N N . PRO A 1 98 ? 5.365 4.645 -1.177 1.00 88.44 98 PRO A N 1
ATOM 775 C CA . PRO A 1 98 ? 4.179 3.808 -1.369 1.00 88.44 98 PRO A CA 1
ATOM 776 C C . PRO A 1 98 ? 4.267 2.419 -0.718 1.00 88.44 98 PRO A C 1
ATOM 778 O O . PRO A 1 98 ? 3.261 1.899 -0.243 1.00 88.44 98 PRO A O 1
ATOM 781 N N . VAL A 1 99 ? 5.458 1.814 -0.669 1.00 92.44 99 VAL A N 1
ATOM 782 C CA . VAL A 1 99 ? 5.673 0.521 0.007 1.00 92.44 99 VAL A CA 1
ATOM 783 C C . VAL A 1 99 ? 5.642 0.709 1.523 1.00 92.44 99 VAL A C 1
ATOM 785 O O . VAL A 1 99 ? 4.974 -0.056 2.209 1.00 92.44 99 VAL A O 1
ATOM 788 N N . GLN A 1 100 ? 6.267 1.766 2.053 1.00 89.12 100 GLN A N 1
ATOM 789 C CA . GLN A 1 100 ? 6.193 2.101 3.480 1.00 89.12 100 GLN A CA 1
ATOM 790 C C . GLN A 1 100 ? 4.757 2.313 3.955 1.00 89.12 100 GLN A C 1
ATOM 792 O O . GLN A 1 100 ? 4.411 1.907 5.063 1.00 89.12 100 GLN A O 1
ATOM 797 N N . GLN A 1 101 ? 3.925 2.963 3.140 1.00 86.31 101 GLN A N 1
ATOM 798 C CA . GLN A 1 101 ? 2.518 3.162 3.459 1.00 86.31 101 GLN A CA 1
ATOM 799 C C . GLN A 1 101 ? 1.788 1.821 3.598 1.00 86.31 101 GLN A C 1
ATOM 801 O O . GLN A 1 101 ? 1.235 1.557 4.661 1.00 86.31 101 GLN A O 1
ATOM 806 N N . LEU A 1 102 ? 1.868 0.954 2.586 1.00 91.00 102 LEU A N 1
ATOM 807 C CA . LEU A 1 102 ? 1.237 -0.369 2.627 1.00 91.00 102 LEU A CA 1
ATOM 808 C C . LEU A 1 102 ? 1.807 -1.259 3.743 1.00 91.00 102 LEU A C 1
ATOM 810 O O . LEU A 1 102 ? 1.069 -2.023 4.357 1.00 91.00 102 LEU A O 1
ATOM 814 N N . ARG A 1 103 ? 3.105 -1.135 4.054 1.00 92.50 103 ARG A N 1
ATOM 815 C CA . ARG A 1 103 ? 3.742 -1.816 5.191 1.00 92.50 103 ARG A CA 1
ATOM 816 C C . ARG A 1 103 ? 3.108 -1.386 6.515 1.00 92.50 103 ARG A C 1
ATOM 818 O O . ARG A 1 103 ? 2.767 -2.238 7.326 1.00 92.50 103 ARG A O 1
ATOM 825 N N . ARG A 1 104 ? 2.908 -0.079 6.722 1.00 87.50 104 ARG A N 1
ATOM 826 C CA . ARG A 1 104 ? 2.231 0.450 7.920 1.00 87.50 104 ARG A CA 1
ATOM 827 C C . ARG A 1 104 ? 0.780 -0.017 7.999 1.00 87.50 104 ARG A C 1
ATOM 829 O O . ARG A 1 104 ? 0.361 -0.460 9.057 1.00 87.50 104 ARG A O 1
ATOM 836 N N . GLU A 1 105 ? 0.051 0.015 6.887 1.00 88.06 105 GLU A N 1
ATOM 837 C CA . GLU A 1 105 ? -1.335 -0.467 6.831 1.00 88.06 105 GLU A CA 1
ATOM 838 C C . GLU A 1 105 ? -1.440 -1.966 7.156 1.00 88.06 105 GLU A C 1
ATOM 840 O O . GLU A 1 105 ? -2.360 -2.383 7.860 1.00 88.06 105 GLU A O 1
ATOM 845 N N . LEU A 1 106 ? -0.494 -2.784 6.682 1.00 92.12 106 LEU A N 1
ATOM 846 C CA . LEU A 1 106 ? -0.419 -4.200 7.043 1.00 92.12 106 LEU A CA 1
ATOM 847 C C . LEU A 1 106 ? -0.083 -4.383 8.529 1.00 92.12 106 LEU A C 1
ATOM 849 O O . LEU A 1 106 ? -0.743 -5.173 9.198 1.00 92.12 106 LEU A O 1
ATOM 853 N N . ALA A 1 107 ? 0.888 -3.635 9.057 1.00 90.62 107 ALA A N 1
ATOM 854 C CA . ALA A 1 107 ? 1.259 -3.687 10.470 1.00 90.62 107 ALA A CA 1
ATOM 855 C C . ALA A 1 107 ? 0.103 -3.261 11.394 1.00 90.62 107 ALA A C 1
ATOM 857 O O . ALA A 1 107 ? -0.114 -3.896 12.423 1.00 90.62 107 ALA A O 1
ATOM 858 N N . ASP A 1 108 ? -0.656 -2.224 11.027 1.00 86.31 108 ASP A N 1
ATOM 859 C CA . ASP A 1 108 ? -1.874 -1.800 11.733 1.00 86.31 108 ASP A CA 1
ATOM 860 C C . ASP A 1 108 ? -2.911 -2.932 11.755 1.00 86.31 108 ASP A C 1
ATOM 862 O O . ASP A 1 108 ? -3.410 -3.298 12.816 1.00 86.31 108 ASP A O 1
ATOM 866 N N . ALA A 1 109 ? -3.197 -3.536 10.597 1.00 88.31 109 ALA A N 1
ATOM 867 C CA . ALA A 1 109 ? -4.183 -4.611 10.493 1.00 88.31 109 ALA A CA 1
ATOM 868 C C . ALA A 1 109 ? -3.765 -5.886 11.239 1.00 88.31 109 ALA A C 1
ATOM 870 O O . ALA A 1 109 ? -4.611 -6.593 11.785 1.00 88.31 109 ALA A O 1
ATOM 871 N N . MET A 1 110 ? -2.465 -6.187 11.269 1.00 90.94 110 MET A N 1
ATOM 872 C CA . MET A 1 110 ? -1.925 -7.285 12.066 1.00 90.94 110 MET A CA 1
ATOM 873 C C . MET A 1 110 ? -2.070 -7.008 13.559 1.00 90.94 110 MET A C 1
ATOM 875 O O . MET A 1 110 ? -2.560 -7.882 14.266 1.00 90.94 110 MET A O 1
ATOM 879 N N . ARG A 1 111 ? -1.724 -5.800 14.029 1.00 88.44 111 ARG A N 1
ATOM 880 C CA . ARG A 1 111 ? -1.929 -5.410 15.434 1.00 88.44 111 ARG A CA 1
ATOM 881 C C . ARG A 1 111 ? -3.395 -5.511 15.824 1.00 88.44 111 ARG A C 1
ATOM 883 O O . ARG A 1 111 ? -3.710 -6.081 16.860 1.00 88.44 111 ARG A O 1
ATOM 890 N N . GLU A 1 112 ? -4.288 -5.010 14.975 1.00 87.31 112 GLU A N 1
ATOM 891 C CA . GLU A 1 112 ? -5.727 -5.099 15.199 1.00 87.31 112 GLU A CA 1
ATOM 892 C C . GLU A 1 112 ? -6.175 -6.557 15.356 1.00 87.31 112 GLU A C 1
ATOM 894 O O . GLU A 1 112 ? -6.862 -6.911 16.314 1.00 87.31 112 GLU A O 1
ATOM 899 N N . ALA A 1 113 ? -5.755 -7.422 14.435 1.00 88.81 113 ALA A N 1
ATOM 900 C CA . ALA A 1 113 ? -6.110 -8.830 14.455 1.00 88.81 113 ALA A CA 1
ATOM 901 C C . ALA A 1 113 ? -5.504 -9.580 15.662 1.00 88.81 113 ALA A C 1
ATOM 903 O O . ALA A 1 113 ? -6.228 -10.341 16.301 1.00 88.81 113 ALA A O 1
ATOM 904 N N . GLU A 1 114 ? -4.245 -9.312 16.030 1.00 89.56 114 GLU A N 1
ATOM 905 C CA . GLU A 1 114 ? -3.600 -9.866 17.231 1.00 89.56 114 GLU A CA 1
ATOM 906 C C . GLU A 1 114 ? -4.334 -9.429 18.514 1.00 89.56 114 GLU A C 1
ATOM 908 O O . GLU A 1 114 ? -4.610 -10.261 19.379 1.00 89.56 114 GLU A O 1
ATOM 913 N N . THR A 1 115 ? -4.723 -8.152 18.633 1.00 89.50 115 THR A N 1
ATOM 914 C CA . THR A 1 115 ? -5.490 -7.661 19.790 1.00 89.50 115 THR A CA 1
ATOM 915 C C . THR A 1 115 ? -6.873 -8.304 19.865 1.00 89.50 115 THR A C 1
ATOM 917 O O . THR A 1 115 ? -7.315 -8.682 20.951 1.00 89.50 115 THR A O 1
ATOM 920 N N . TRP A 1 116 ? -7.557 -8.476 18.732 1.00 90.00 116 TRP A N 1
ATOM 921 C CA . TRP A 1 116 ? -8.845 -9.167 18.699 1.00 90.00 116 TRP A CA 1
ATOM 922 C C . TRP A 1 116 ? -8.751 -10.614 19.182 1.00 90.00 116 TRP A C 1
ATOM 924 O O . TRP A 1 116 ? -9.607 -11.061 19.950 1.00 90.00 116 TRP A O 1
ATOM 934 N N . ASP A 1 117 ? -7.722 -11.333 18.742 1.00 89.94 117 ASP A N 1
ATOM 935 C CA . ASP A 1 117 ? -7.507 -12.727 19.120 1.00 89.94 117 ASP A CA 1
ATOM 936 C C . ASP A 1 117 ? -7.122 -12.847 20.600 1.00 89.94 117 ASP A C 1
ATOM 938 O O . ASP A 1 117 ? -7.617 -13.741 21.289 1.00 89.94 117 ASP A O 1
ATOM 942 N N . ALA A 1 118 ? -6.320 -11.912 21.119 1.00 91.06 118 ALA A N 1
ATOM 943 C CA . ALA A 1 118 ? -5.978 -11.849 22.538 1.00 91.06 118 ALA A CA 1
ATOM 944 C C . ALA A 1 118 ? -7.209 -11.585 23.424 1.00 91.06 118 ALA A C 1
ATOM 946 O O . ALA A 1 118 ? -7.393 -12.268 24.432 1.00 91.06 118 ALA A O 1
ATOM 947 N N . ILE A 1 119 ? -8.095 -10.662 23.020 1.00 92.69 119 ILE A N 1
ATOM 948 C CA . ILE A 1 119 ? -9.365 -10.407 23.721 1.00 92.69 119 ILE A CA 1
ATOM 949 C C . ILE A 1 119 ? -10.233 -11.674 23.735 1.00 92.69 119 ILE A C 1
ATOM 951 O O . ILE A 1 119 ? -10.742 -12.062 24.786 1.00 92.69 119 ILE A O 1
ATOM 955 N N . ASP A 1 120 ? -10.412 -12.345 22.592 1.00 92.56 120 ASP A N 1
ATOM 956 C CA . ASP A 1 120 ? -11.236 -13.560 22.527 1.00 92.56 120 ASP A CA 1
ATOM 957 C C . ASP A 1 120 ? -10.627 -14.722 23.331 1.00 92.56 120 ASP A C 1
ATOM 959 O O . ASP A 1 120 ? -11.357 -15.460 23.995 1.00 92.56 120 ASP A O 1
ATOM 963 N N . ALA A 1 121 ? -9.298 -14.868 23.331 1.00 91.75 121 ALA A N 1
ATOM 964 C CA . ALA A 1 121 ? -8.601 -15.855 24.152 1.00 91.75 121 ALA A CA 1
ATOM 965 C C . ALA A 1 121 ? -8.830 -15.608 25.653 1.00 91.75 121 ALA A C 1
ATOM 967 O O . ALA A 1 121 ? -9.257 -16.524 26.361 1.00 91.75 121 ALA A O 1
ATOM 968 N N . ALA A 1 122 ? -8.653 -14.366 26.117 1.00 93.25 122 ALA A N 1
ATOM 969 C CA . ALA A 1 122 ? -8.867 -13.992 27.514 1.00 93.25 122 ALA A CA 1
ATOM 970 C C . ALA A 1 122 ? -10.315 -14.224 27.973 1.00 93.25 122 ALA A C 1
ATOM 972 O O . ALA A 1 122 ? -10.545 -14.764 29.059 1.00 93.25 122 ALA A O 1
ATOM 973 N N . LEU A 1 123 ? -11.299 -13.907 27.122 1.00 93.81 123 LEU A N 1
ATOM 974 C CA . LEU A 1 123 ? -12.712 -14.189 27.390 1.00 93.81 123 LEU A CA 1
ATOM 975 C C . LEU A 1 123 ? -13.001 -15.690 27.492 1.00 93.81 123 LEU A C 1
ATOM 977 O O . LEU A 1 123 ? -13.813 -16.111 28.315 1.00 93.81 123 LEU A O 1
ATOM 981 N N . ARG A 1 124 ? -12.354 -16.526 26.675 1.00 92.69 124 ARG A N 1
ATOM 982 C CA . ARG A 1 124 ? -12.561 -17.981 26.727 1.00 92.69 124 ARG A CA 1
ATOM 983 C C . ARG A 1 124 ? -11.947 -18.616 27.970 1.00 92.69 124 ARG A C 1
ATOM 985 O O . ARG A 1 124 ? -12.540 -19.564 28.491 1.00 92.69 124 ARG A O 1
ATOM 992 N N . GLU A 1 125 ? -10.796 -18.110 28.403 1.00 93.69 125 GLU A N 1
ATOM 993 C CA . GLU A 1 125 ? -10.045 -18.607 29.556 1.00 93.69 125 GLU A CA 1
ATOM 994 C C . GLU A 1 125 ? -10.644 -18.129 30.883 1.00 93.69 125 GLU A C 1
ATOM 996 O O . GLU A 1 125 ? -10.966 -18.940 31.749 1.00 93.69 125 GLU A O 1
ATOM 1001 N N . THR A 1 126 ? -10.839 -16.818 31.030 1.00 94.25 126 THR A N 1
ATOM 1002 C CA . THR A 1 126 ? -11.218 -16.194 32.309 1.00 94.25 126 THR A CA 1
ATOM 1003 C C . THR A 1 126 ? -12.684 -15.766 32.372 1.00 94.25 126 THR A C 1
ATOM 1005 O O . THR A 1 126 ? -13.201 -15.485 33.454 1.00 94.25 126 THR A O 1
ATOM 1008 N N . GLY A 1 127 ? -13.374 -15.698 31.227 1.00 93.88 127 GLY A N 1
ATOM 1009 C CA . GLY A 1 127 ? -14.723 -15.131 31.130 1.00 93.88 127 GLY A CA 1
ATOM 1010 C C . GLY A 1 127 ? -14.762 -13.603 31.210 1.00 93.88 127 GLY A C 1
ATOM 1011 O O . GLY A 1 127 ? -15.849 -13.031 31.336 1.00 93.88 127 GLY A O 1
ATOM 1012 N N . ARG A 1 128 ? -13.600 -12.934 31.202 1.00 94.56 128 ARG A N 1
ATOM 1013 C CA . ARG A 1 128 ? -13.479 -11.490 31.413 1.00 94.56 128 ARG A CA 1
ATOM 1014 C C . ARG A 1 128 ? -12.430 -10.858 30.498 1.00 94.56 128 ARG A C 1
ATOM 1016 O O . ARG A 1 128 ? -11.467 -11.508 30.107 1.00 94.56 128 ARG A O 1
ATOM 1023 N N . ALA A 1 129 ? -12.631 -9.588 30.160 1.00 95.06 129 ALA A N 1
ATOM 1024 C CA . ALA A 1 129 ? -11.652 -8.756 29.462 1.00 95.06 129 ALA A CA 1
ATOM 1025 C C . ALA A 1 129 ? -11.678 -7.330 30.026 1.00 95.06 129 ALA A C 1
ATOM 1027 O O . ALA A 1 129 ? -12.762 -6.776 30.249 1.00 95.06 129 ALA A O 1
ATOM 1028 N N . THR A 1 130 ? -10.504 -6.738 30.253 1.00 94.75 130 THR A N 1
ATOM 1029 C CA . THR A 1 130 ? -10.383 -5.412 30.872 1.00 94.75 130 THR A CA 1
ATOM 1030 C C . THR A 1 130 ? -10.019 -4.340 29.855 1.00 94.75 130 THR A C 1
ATOM 1032 O O . THR A 1 130 ? -9.141 -4.515 29.009 1.00 94.75 130 THR A O 1
ATOM 1035 N N . PHE A 1 131 ? -10.682 -3.193 29.979 1.00 94.19 131 PHE A N 1
ATOM 1036 C CA . PHE A 1 131 ? -10.460 -2.022 29.146 1.00 94.19 131 PHE A CA 1
ATOM 1037 C C . PHE A 1 131 ? -10.298 -0.772 30.006 1.00 94.19 131 PHE A C 1
ATOM 1039 O O . PHE A 1 131 ? -10.995 -0.608 31.004 1.00 94.19 131 PHE A O 1
ATOM 1046 N N . VAL A 1 132 ? -9.413 0.137 29.614 1.00 91.94 132 VAL A N 1
ATOM 1047 C CA . VAL A 1 132 ? -9.111 1.368 30.354 1.00 91.94 132 VAL A CA 1
ATOM 1048 C C . VAL A 1 132 ? -9.420 2.580 29.487 1.00 91.94 132 VAL A C 1
ATOM 1050 O O . VAL A 1 132 ? -8.966 2.682 28.352 1.00 91.94 132 VAL A O 1
ATOM 1053 N N . GLU A 1 133 ? -10.198 3.519 30.012 1.00 89.06 133 GLU A N 1
ATOM 1054 C CA . GLU A 1 133 ? -10.499 4.780 29.34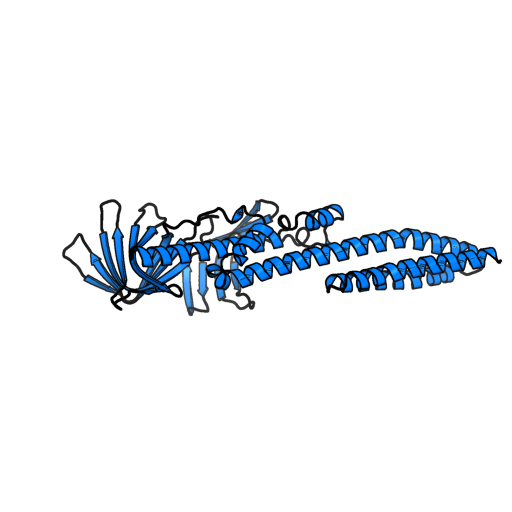0 1.00 89.06 133 GLU A CA 1
ATOM 1055 C C . GLU A 1 133 ? -9.241 5.647 29.259 1.00 89.06 133 GLU A C 1
ATOM 1057 O O . GLU A 1 133 ? -8.637 5.969 30.283 1.00 89.06 133 GLU A O 1
ATOM 1062 N N . ALA A 1 134 ? -8.869 6.087 28.058 1.00 79.75 134 ALA A N 1
ATOM 1063 C CA . ALA A 1 134 ? -7.718 6.964 27.855 1.00 79.75 134 ALA A CA 1
ATOM 1064 C C . ALA A 1 134 ? -8.056 8.440 28.147 1.00 79.75 134 ALA A C 1
ATOM 1066 O O . ALA A 1 134 ? -7.822 9.331 27.329 1.00 79.75 134 ALA A O 1
ATOM 1067 N N . THR A 1 135 ? -8.660 8.697 29.309 1.00 76.62 135 THR A N 1
ATOM 1068 C CA . THR A 1 135 ? -8.975 10.031 29.840 1.00 76.62 135 THR A CA 1
ATOM 1069 C C . THR A 1 135 ? -8.291 10.235 31.198 1.00 76.62 135 THR A C 1
ATOM 1071 O O . THR A 1 135 ? -7.938 9.255 31.853 1.00 76.62 135 THR A O 1
ATOM 1074 N N . PRO A 1 136 ? -8.113 11.483 31.681 1.00 68.94 136 PRO A N 1
ATOM 1075 C CA . PRO A 1 136 ? -7.456 11.752 32.970 1.00 68.94 136 PRO A CA 1
ATOM 1076 C C . PRO A 1 136 ? -8.129 11.086 34.180 1.00 68.94 136 PRO A C 1
ATOM 1078 O O . PRO A 1 136 ? -7.499 10.917 35.216 1.00 68.94 136 PRO A O 1
ATOM 1081 N N . ALA A 1 137 ? -9.407 10.712 34.055 1.00 73.38 137 ALA A N 1
ATOM 1082 C CA . ALA A 1 137 ? -10.152 9.999 35.088 1.00 73.38 137 ALA A CA 1
ATOM 1083 C C . ALA A 1 137 ? -9.882 8.477 35.110 1.00 73.38 137 ALA A C 1
ATOM 1085 O O . ALA A 1 137 ? -10.357 7.820 36.032 1.00 73.38 137 ALA A O 1
ATOM 1086 N N . ALA A 1 138 ? -9.182 7.938 34.096 1.00 80.12 138 ALA A N 1
ATOM 1087 C CA . ALA A 1 138 ? -8.700 6.556 33.962 1.00 80.12 138 ALA A CA 1
ATOM 1088 C C . ALA A 1 138 ? -9.676 5.486 34.482 1.00 80.12 138 ALA A C 1
ATOM 1090 O O . ALA A 1 138 ? -9.362 4.696 35.370 1.00 80.12 138 ALA A O 1
ATOM 1091 N N . ARG A 1 139 ? -10.901 5.480 33.948 1.00 91.00 139 ARG A N 1
ATOM 1092 C CA . ARG A 1 139 ? -11.924 4.503 34.341 1.00 91.00 139 ARG A CA 1
ATOM 1093 C C . ARG A 1 139 ? -11.613 3.142 33.740 1.00 91.00 139 ARG A C 1
ATOM 1095 O O . ARG A 1 139 ? -11.318 3.050 32.551 1.00 91.00 139 ARG A O 1
ATOM 1102 N N . THR A 1 140 ? -11.780 2.097 34.535 1.00 93.88 140 THR A N 1
ATOM 1103 C CA . THR A 1 140 ? -11.610 0.714 34.090 1.00 93.88 140 THR A CA 1
ATOM 1104 C C . THR A 1 140 ? -12.973 0.079 33.850 1.00 93.88 140 THR A C 1
ATOM 1106 O O . THR A 1 140 ? -13.892 0.217 34.654 1.00 93.88 140 THR A O 1
ATOM 1109 N N . TYR A 1 141 ? -13.114 -0.626 32.737 1.00 94.75 141 TYR A N 1
ATOM 1110 C CA . TYR A 1 141 ? -14.306 -1.356 32.340 1.00 94.75 141 TYR A CA 1
ATOM 1111 C C . TYR A 1 141 ? -13.945 -2.834 32.232 1.00 94.75 141 TYR A C 1
ATOM 1113 O O . TYR A 1 141 ? -13.163 -3.228 31.371 1.00 94.75 141 TYR A O 1
ATOM 1121 N N . VAL A 1 142 ? -14.517 -3.652 33.111 1.00 95.69 142 VAL A N 1
ATOM 1122 C CA . VAL A 1 142 ? -14.366 -5.110 33.068 1.00 95.69 142 VAL A CA 1
ATOM 1123 C C . VAL A 1 142 ? -15.596 -5.685 32.385 1.00 95.69 142 VAL A C 1
ATOM 1125 O O . VAL A 1 142 ? -16.705 -5.557 32.904 1.00 95.69 142 VAL A O 1
ATOM 1128 N N . VAL A 1 143 ? -15.405 -6.290 31.216 1.00 95.31 143 VAL A N 1
ATOM 1129 C CA . VAL A 1 143 ? -16.465 -6.927 30.429 1.00 95.31 143 VAL A CA 1
ATOM 1130 C C . VAL A 1 143 ? -16.512 -8.408 30.779 1.00 95.31 143 VAL A C 1
ATOM 1132 O O . VAL A 1 143 ? -15.526 -9.113 30.583 1.00 95.31 143 VAL A O 1
ATOM 1135 N N . GLU A 1 144 ? -17.649 -8.892 31.270 1.00 94.94 144 GLU A N 1
ATOM 1136 C CA . GLU A 1 144 ? -17.900 -10.313 31.514 1.00 94.94 144 GLU A CA 1
ATOM 1137 C C . GLU A 1 144 ? -18.630 -10.922 30.309 1.00 94.94 144 GLU A C 1
ATOM 1139 O O . GLU A 1 144 ? -19.821 -10.678 30.082 1.00 94.94 144 GLU A O 1
ATOM 1144 N N . ALA A 1 145 ? -17.910 -11.719 29.519 1.00 94.06 145 ALA A N 1
ATOM 1145 C CA . ALA A 1 145 ? -18.430 -12.395 28.335 1.00 94.06 145 ALA A CA 1
ATOM 1146 C C . ALA A 1 145 ? -17.730 -13.746 28.118 1.00 94.06 145 ALA A C 1
ATOM 1148 O O . ALA A 1 145 ? -16.656 -14.005 28.645 1.00 94.06 145 ALA A O 1
ATOM 1149 N N . GLY A 1 146 ? -18.349 -14.639 27.344 1.00 91.50 146 GLY A N 1
ATOM 1150 C CA . GLY A 1 146 ? -17.805 -15.978 27.095 1.00 91.50 146 GLY A CA 1
ATOM 1151 C C . GLY A 1 146 ? -16.922 -16.081 25.852 1.00 91.50 146 GLY A C 1
ATOM 1152 O O . GLY A 1 146 ? -16.128 -17.016 25.750 1.00 91.50 146 GLY A O 1
ATOM 1153 N N . ARG A 1 147 ? -17.120 -15.180 24.884 1.00 93.19 147 ARG A N 1
ATOM 1154 C CA . ARG A 1 147 ? -16.351 -15.072 23.639 1.00 93.19 147 ARG A CA 1
ATOM 1155 C C . ARG A 1 147 ? -16.620 -13.735 22.957 1.00 93.19 147 ARG A C 1
ATOM 1157 O O . ARG A 1 147 ? -17.627 -13.080 23.235 1.00 93.19 147 ARG A O 1
ATOM 1164 N N . LEU A 1 148 ? -15.789 -13.413 21.981 1.00 91.56 148 LEU A N 1
ATOM 1165 C CA . LEU A 1 148 ? -15.998 -12.330 21.038 1.00 91.56 148 LEU A CA 1
ATOM 1166 C C . LEU A 1 148 ? -16.180 -12.911 19.628 1.00 91.56 148 LEU A C 1
ATOM 1168 O O . LEU A 1 148 ? -15.436 -13.790 19.191 1.00 91.56 148 LEU A O 1
ATOM 1172 N N . ARG A 1 149 ? -17.194 -12.454 18.887 1.00 88.62 149 ARG A N 1
ATOM 1173 C CA . ARG A 1 149 ? -17.408 -12.885 17.498 1.00 88.62 149 ARG A CA 1
ATOM 1174 C C . ARG A 1 149 ? -17.921 -11.727 16.657 1.00 88.62 149 ARG A C 1
ATOM 1176 O O . ARG A 1 149 ? -18.902 -11.102 17.028 1.00 88.62 149 ARG A O 1
ATOM 1183 N N . ALA A 1 150 ? -17.275 -11.481 15.516 1.00 84.75 150 ALA A N 1
ATOM 1184 C CA . ALA A 1 150 ? -17.667 -10.429 14.570 1.00 84.75 150 ALA A CA 1
ATOM 1185 C C . ALA A 1 150 ? -17.862 -9.044 15.231 1.00 84.75 150 ALA A C 1
ATOM 1187 O O . ALA A 1 150 ? -18.794 -8.326 14.897 1.00 84.75 150 ALA A O 1
ATOM 1188 N N . GLY A 1 151 ? -17.001 -8.695 16.195 1.00 88.44 151 GLY A N 1
ATOM 1189 C CA . GLY A 1 151 ? -17.083 -7.419 16.911 1.00 88.44 151 GLY A CA 1
ATOM 1190 C C . GLY A 1 151 ? -18.173 -7.348 17.985 1.00 88.44 151 GLY A C 1
ATOM 1191 O O . GLY A 1 151 ? -18.366 -6.284 18.549 1.00 88.44 151 GLY A O 1
ATOM 1192 N N . ALA A 1 152 ? -18.866 -8.444 18.311 1.00 92.94 152 ALA A N 1
ATOM 1193 C CA . ALA A 1 152 ? -19.860 -8.481 19.383 1.00 92.94 152 ALA A CA 1
ATOM 1194 C C . ALA A 1 152 ? -19.441 -9.431 20.513 1.00 92.94 152 ALA A C 1
ATOM 1196 O O . ALA A 1 152 ? -18.998 -10.564 20.272 1.00 92.94 152 ALA A O 1
ATOM 1197 N N . PHE A 1 153 ? -19.592 -8.977 21.758 1.00 93.56 153 PHE A N 1
ATOM 1198 C CA . PHE A 1 153 ? -19.403 -9.819 22.936 1.00 93.56 153 PHE A CA 1
ATOM 1199 C C . PHE A 1 153 ? -20.599 -10.761 23.102 1.00 93.56 153 PHE A C 1
ATOM 1201 O O . PHE A 1 153 ? -21.750 -10.337 23.033 1.00 93.56 153 PHE A O 1
ATOM 1208 N N . MET A 1 154 ? -20.335 -12.045 23.348 1.00 90.62 154 MET A N 1
ATOM 1209 C CA . MET A 1 154 ? -21.378 -13.055 23.537 1.00 90.62 154 MET A CA 1
ATOM 1210 C C . MET A 1 154 ? -21.155 -13.826 24.836 1.00 90.62 154 MET A C 1
ATOM 1212 O O . MET A 1 154 ? -20.048 -14.299 25.110 1.00 90.62 154 MET A O 1
ATOM 1216 N N . ARG A 1 155 ? -22.216 -14.022 25.624 1.00 88.56 155 ARG A N 1
ATOM 1217 C CA . ARG A 1 155 ? -22.207 -14.947 26.766 1.00 88.56 155 ARG A CA 1
ATOM 1218 C C . ARG A 1 155 ? -22.598 -16.364 26.349 1.00 88.56 155 ARG A C 1
ATOM 1220 O O . ARG A 1 155 ? -23.285 -16.567 25.353 1.00 88.56 155 ARG A O 1
ATOM 1227 N N . ARG A 1 156 ? -22.146 -17.358 27.123 1.00 82.69 156 ARG A N 1
ATOM 1228 C CA . ARG A 1 156 ? -22.434 -18.786 26.869 1.00 82.69 156 ARG A CA 1
ATOM 1229 C C . ARG A 1 156 ? -23.897 -19.161 27.133 1.00 82.69 156 ARG A C 1
ATOM 1231 O O . ARG A 1 156 ? -24.388 -20.112 26.543 1.00 82.69 156 ARG A O 1
ATOM 1238 N N . ASP A 1 157 ? -24.566 -18.420 28.008 1.00 85.94 157 ASP A N 1
ATOM 1239 C CA . ASP A 1 157 ? -25.903 -18.693 28.549 1.00 85.94 157 ASP A CA 1
ATOM 1240 C C . ASP A 1 157 ? -27.003 -17.795 27.947 1.00 85.94 157 ASP A C 1
ATOM 1242 O O . ASP A 1 157 ? -28.108 -17.752 28.478 1.00 85.94 157 ASP A O 1
ATOM 1246 N N . ALA A 1 158 ? -26.706 -17.064 26.862 1.00 80.06 158 ALA A N 1
ATOM 1247 C CA . ALA A 1 158 ? -27.594 -16.067 26.244 1.00 80.06 158 ALA A CA 1
ATOM 1248 C C . ALA A 1 158 ? -28.091 -14.957 27.197 1.00 80.06 158 ALA A C 1
ATOM 1250 O O . ALA A 1 158 ? -29.028 -14.232 26.868 1.00 80.06 158 ALA A O 1
ATOM 1251 N N . SER A 1 159 ? -27.471 -14.804 28.368 1.00 87.75 159 SER A N 1
ATOM 1252 C CA . SER A 1 159 ? -27.805 -13.722 29.289 1.00 87.75 159 SER A CA 1
ATOM 1253 C C . SER A 1 159 ? -27.108 -12.408 28.890 1.00 87.75 159 SER A C 1
ATOM 1255 O O . SER A 1 159 ? -26.139 -12.439 28.120 1.00 87.75 159 SER A O 1
ATOM 1257 N N . PRO A 1 160 ? -27.578 -11.251 29.398 1.00 90.12 160 PRO A N 1
ATOM 1258 C CA . PRO A 1 160 ? -26.993 -9.954 29.078 1.00 90.12 160 PRO A CA 1
ATOM 1259 C C . PRO A 1 160 ? -25.501 -9.884 29.418 1.00 90.12 160 PRO A C 1
ATOM 1261 O O . PRO A 1 160 ? -25.043 -10.407 30.446 1.00 90.12 160 PRO A O 1
ATOM 1264 N N . VAL A 1 161 ? -24.741 -9.207 28.560 1.00 94.00 161 VAL A N 1
ATOM 1265 C CA . VAL A 1 161 ? -23.328 -8.903 28.798 1.00 94.00 161 VAL A CA 1
ATOM 1266 C C . VAL A 1 161 ? -23.248 -7.934 29.969 1.00 94.00 161 VAL A C 1
ATOM 1268 O O . VAL A 1 161 ? -23.908 -6.892 29.973 1.00 94.00 161 VAL A O 1
ATOM 1271 N N . ARG A 1 162 ? -22.440 -8.278 30.973 1.00 94.75 162 ARG A N 1
ATOM 1272 C CA . ARG A 1 162 ? -22.247 -7.443 32.157 1.00 94.75 162 ARG A CA 1
ATOM 1273 C C . ARG A 1 162 ? -20.933 -6.686 32.041 1.00 94.75 162 ARG A C 1
ATOM 1275 O O . ARG A 1 162 ? -19.894 -7.277 31.774 1.00 94.75 162 ARG A O 1
ATOM 1282 N N . ILE A 1 163 ? -20.981 -5.381 32.261 1.00 95.44 163 ILE A N 1
ATOM 1283 C CA . ILE A 1 163 ? -19.822 -4.495 32.267 1.00 95.44 163 ILE A CA 1
ATOM 1284 C C . ILE A 1 163 ? -19.768 -3.797 33.617 1.00 95.44 163 ILE A C 1
ATOM 1286 O O . ILE A 1 163 ? -20.668 -3.035 33.975 1.00 95.44 163 ILE A O 1
ATOM 1290 N N . THR A 1 164 ? -18.693 -4.028 34.358 1.00 95.19 164 THR A N 1
ATOM 1291 C CA . THR A 1 164 ? -18.445 -3.354 35.632 1.00 95.19 164 THR A CA 1
ATOM 1292 C C . THR A 1 164 ? -17.535 -2.164 35.383 1.00 95.19 164 THR A C 1
ATOM 1294 O O . THR A 1 164 ? -16.401 -2.331 34.936 1.00 95.19 164 THR A O 1
ATOM 1297 N N . GLN A 1 165 ? -18.027 -0.960 35.673 1.00 93.69 165 GLN A N 1
ATOM 1298 C CA . GLN A 1 165 ? -17.215 0.247 35.617 1.00 93.69 165 GLN A CA 1
ATOM 1299 C C . GLN A 1 165 ? -16.605 0.530 36.989 1.00 93.69 165 GLN A C 1
ATOM 1301 O O . GLN A 1 165 ? -17.319 0.752 37.969 1.00 93.69 165 GLN A O 1
ATOM 1306 N N . ILE A 1 166 ? -15.282 0.590 37.027 1.00 93.31 166 ILE A N 1
ATOM 1307 C CA . ILE A 1 166 ? -14.463 0.827 38.209 1.00 93.31 166 ILE A CA 1
ATOM 1308 C C . ILE A 1 166 ? -13.828 2.214 38.065 1.00 93.31 166 ILE A C 1
ATOM 1310 O O . ILE A 1 166 ? -13.200 2.528 37.052 1.00 93.31 166 ILE A O 1
ATOM 1314 N N . GLY A 1 167 ? -14.073 3.075 39.048 1.00 88.62 167 GLY A N 1
ATOM 1315 C CA . GLY A 1 167 ? -13.399 4.361 39.200 1.00 88.62 167 GLY A CA 1
ATOM 1316 C C . GLY A 1 167 ? -12.176 4.249 40.116 1.00 88.62 167 GLY A C 1
ATOM 1317 O O . GLY A 1 167 ? -11.899 3.165 40.629 1.00 88.62 167 GLY A O 1
ATOM 1318 N N . PRO A 1 168 ? -11.472 5.364 40.370 1.00 82.62 168 PRO A N 1
ATOM 1319 C CA . PRO A 1 168 ? -10.319 5.381 41.273 1.00 82.62 168 PRO A CA 1
ATOM 1320 C C . PRO A 1 168 ? -10.670 4.935 42.704 1.00 82.62 168 PRO A C 1
ATOM 1322 O O . PRO A 1 168 ? -9.870 4.259 43.341 1.00 82.62 168 PRO A O 1
ATOM 1325 N N . ASP A 1 169 ? -11.888 5.235 43.168 1.00 83.31 169 ASP A N 1
ATOM 1326 C CA . ASP A 1 169 ? -12.355 4.929 44.529 1.00 83.31 169 ASP A CA 1
ATOM 1327 C C . ASP A 1 169 ? -13.135 3.599 44.636 1.00 83.31 169 ASP A C 1
ATOM 1329 O O . ASP A 1 169 ? -13.734 3.307 45.670 1.00 83.31 169 ASP A O 1
ATOM 1333 N N . GLY A 1 170 ? -13.158 2.786 43.569 1.00 84.12 170 GLY A N 1
ATOM 1334 C CA . GLY A 1 170 ? -13.832 1.481 43.541 1.00 84.12 170 GLY A CA 1
ATOM 1335 C C . GLY A 1 170 ? -14.953 1.347 42.494 1.00 84.12 170 GLY A C 1
ATOM 1336 O O . GLY A 1 170 ? -15.047 2.147 41.556 1.00 84.12 170 GLY A O 1
ATOM 1337 N N . PRO A 1 171 ? -15.791 0.294 42.582 1.00 83.88 171 PRO A N 1
ATOM 1338 C CA . PRO A 1 171 ? -16.823 0.002 41.587 1.00 83.88 171 PRO A CA 1
ATOM 1339 C C . PRO A 1 171 ? -17.934 1.060 41.604 1.00 83.88 171 PRO A C 1
ATOM 1341 O O . PRO A 1 171 ? -18.698 1.165 42.560 1.00 83.88 171 PRO A O 1
ATOM 1344 N N . LEU A 1 172 ? -18.063 1.812 40.511 1.00 87.69 172 LEU A N 1
ATOM 1345 C CA . LEU A 1 172 ? -19.030 2.907 40.384 1.00 87.69 172 LEU A CA 1
ATOM 1346 C C . LEU A 1 172 ? -20.421 2.402 39.998 1.00 87.69 172 LEU A C 1
ATOM 1348 O O . LEU A 1 172 ? -21.429 2.825 40.564 1.00 87.69 172 LEU A O 1
ATOM 1352 N N . ARG A 1 173 ? -20.482 1.529 38.987 1.00 91.00 173 ARG A N 1
ATOM 1353 C CA . ARG A 1 173 ? -21.747 1.029 38.440 1.00 91.00 173 ARG A CA 1
ATOM 1354 C C . ARG A 1 173 ? -21.583 -0.273 37.677 1.00 91.00 173 ARG A C 1
ATOM 1356 O O . ARG A 1 173 ? -20.532 -0.533 37.087 1.00 91.00 173 ARG A O 1
ATOM 1363 N N . ILE A 1 174 ? -22.673 -1.027 37.624 1.00 92.94 174 ILE A N 1
ATOM 1364 C CA . ILE A 1 174 ? -22.826 -2.220 36.797 1.00 92.94 174 ILE A CA 1
ATOM 1365 C C . ILE A 1 174 ? -23.736 -1.864 35.623 1.00 92.94 174 ILE A C 1
ATOM 1367 O O . ILE A 1 174 ? -24.779 -1.232 35.796 1.00 92.94 174 ILE A O 1
ATOM 1371 N N . ILE A 1 175 ? -23.315 -2.233 34.419 1.00 93.75 175 ILE A N 1
ATOM 1372 C CA . ILE A 1 175 ? -24.060 -2.037 33.180 1.00 93.75 175 ILE A CA 1
ATOM 1373 C C . ILE A 1 175 ? -24.377 -3.419 32.613 1.00 93.75 175 ILE A C 1
ATOM 1375 O O . ILE A 1 175 ? -23.464 -4.176 32.302 1.00 93.75 175 ILE A O 1
ATOM 1379 N N . GLU A 1 176 ? -25.652 -3.753 32.475 1.00 94.19 176 GLU A N 1
ATOM 1380 C CA . GLU A 1 176 ? -26.103 -4.987 31.824 1.00 94.19 176 GLU A CA 1
ATOM 1381 C C . GLU A 1 176 ? -26.707 -4.619 30.472 1.00 94.19 176 GLU A C 1
ATOM 1383 O O . GLU A 1 176 ? -27.616 -3.794 30.425 1.00 94.19 176 GLU A O 1
ATOM 1388 N N . ALA A 1 177 ? -26.190 -5.169 29.376 1.00 93.62 177 ALA A N 1
ATOM 1389 C CA . ALA A 1 177 ? -26.631 -4.848 28.020 1.00 93.62 177 ALA A CA 1
ATOM 1390 C C . ALA A 1 177 ? -26.938 -6.118 27.226 1.00 93.62 177 ALA A C 1
ATOM 1392 O O . ALA A 1 177 ? -26.196 -7.099 27.309 1.00 93.62 177 ALA A O 1
ATOM 1393 N N . ASP A 1 178 ? -28.006 -6.084 26.430 1.00 91.25 178 ASP A N 1
ATOM 1394 C CA . ASP A 1 178 ? -28.391 -7.217 25.579 1.00 91.25 178 ASP A CA 1
ATOM 1395 C C . ASP A 1 178 ? -27.357 -7.465 24.472 1.00 91.25 178 ASP A C 1
ATOM 1397 O O . ASP A 1 178 ? -27.066 -8.608 24.124 1.00 91.25 178 ASP A O 1
ATOM 1401 N N . SER A 1 179 ? -26.781 -6.385 23.936 1.00 89.88 179 SER A N 1
ATOM 1402 C CA . SER A 1 179 ? -25.696 -6.439 22.960 1.00 89.88 179 SER A CA 1
ATOM 1403 C C . SER A 1 179 ? -24.647 -5.380 23.267 1.00 89.88 179 SER A C 1
ATOM 1405 O O . SER A 1 179 ? -24.967 -4.223 23.570 1.00 89.88 179 SER A O 1
ATOM 1407 N N . VAL A 1 180 ? -23.386 -5.793 23.176 1.00 94.25 180 VAL A N 1
ATOM 1408 C CA . VAL A 1 180 ? -22.224 -4.913 23.259 1.00 94.25 180 VAL A CA 1
ATOM 1409 C C . VAL A 1 180 ? -21.376 -5.177 22.032 1.00 94.25 180 VAL A C 1
ATOM 1411 O O . VAL A 1 180 ? -20.754 -6.235 21.902 1.00 94.25 180 VAL A O 1
ATOM 1414 N N . GLU A 1 181 ? -21.367 -4.200 21.140 1.00 94.00 181 GLU A N 1
ATOM 1415 C CA . GLU A 1 181 ? -20.487 -4.179 19.985 1.00 94.00 181 GLU A CA 1
ATOM 1416 C C . GLU A 1 181 ? -19.234 -3.381 20.330 1.00 94.00 181 GLU A C 1
ATOM 1418 O O . GLU A 1 181 ? -19.283 -2.381 21.048 1.00 94.00 181 GLU A O 1
ATOM 1423 N N . ILE A 1 182 ? -18.103 -3.838 19.823 1.00 93.12 182 ILE A N 1
ATOM 1424 C CA . ILE A 1 182 ? -16.805 -3.209 19.967 1.00 93.12 182 ILE A CA 1
ATOM 1425 C C . ILE A 1 182 ? -16.302 -2.872 18.569 1.00 93.12 182 ILE A C 1
ATOM 1427 O O . ILE A 1 182 ? -16.195 -3.733 17.695 1.00 93.12 182 ILE A O 1
ATOM 1431 N N . ALA A 1 183 ? -16.014 -1.593 18.365 1.00 89.06 183 ALA A N 1
ATOM 1432 C CA . ALA A 1 183 ? -15.467 -1.070 17.127 1.00 89.06 183 ALA A CA 1
ATOM 1433 C C . ALA A 1 183 ? -14.069 -0.522 17.390 1.00 89.06 183 ALA A C 1
ATOM 1435 O O . ALA A 1 183 ? -13.831 0.115 18.416 1.00 89.06 183 ALA A O 1
ATOM 1436 N N . VAL A 1 184 ? -13.145 -0.763 16.464 1.00 85.88 184 VAL A N 1
ATOM 1437 C CA . VAL A 1 184 ? -11.814 -0.158 16.519 1.00 85.88 184 VAL A CA 1
ATOM 1438 C C . VAL A 1 184 ? -11.944 1.321 16.205 1.00 85.88 184 VAL A C 1
ATOM 1440 O O . VAL A 1 184 ? -12.570 1.714 15.221 1.00 85.88 184 VAL A O 1
ATOM 1443 N N . ARG A 1 185 ? -11.334 2.140 17.052 1.00 80.56 185 ARG A N 1
ATOM 1444 C CA . ARG A 1 185 ? -11.205 3.571 16.853 1.00 80.56 185 ARG A CA 1
ATOM 1445 C C . ARG A 1 185 ? -9.788 3.887 16.411 1.00 80.56 185 ARG A C 1
ATOM 1447 O O . ARG A 1 185 ? -8.825 3.641 17.134 1.00 80.56 185 ARG A O 1
ATOM 1454 N N . GLU A 1 186 ? -9.671 4.521 15.254 1.00 64.69 186 GLU A N 1
ATOM 1455 C CA . GLU A 1 186 ? -8.396 5.082 14.821 1.00 64.69 186 GLU A CA 1
ATOM 1456 C C . GLU A 1 186 ? -8.038 6.306 15.684 1.00 64.69 186 GLU A C 1
ATOM 1458 O O . GLU A 1 186 ? -8.757 7.311 15.678 1.00 64.69 186 GLU A O 1
ATOM 1463 N N . ILE A 1 187 ? -6.930 6.231 16.438 1.00 61.47 187 ILE A N 1
ATOM 1464 C CA . ILE A 1 187 ? -6.375 7.376 17.177 1.00 61.47 187 ILE A CA 1
ATOM 1465 C C . ILE A 1 187 ? -5.256 8.045 16.350 1.00 61.47 187 ILE A C 1
ATOM 1467 O O . ILE A 1 187 ? -4.293 7.376 15.980 1.00 61.47 187 ILE A O 1
ATOM 1471 N N . PRO A 1 188 ? -5.300 9.374 16.124 1.00 46.94 188 PRO A N 1
ATOM 1472 C CA . PRO A 1 188 ? -4.322 10.104 15.301 1.00 46.94 188 PRO A CA 1
ATOM 1473 C C . PRO A 1 188 ? -2.879 10.152 15.750 1.00 46.94 188 PRO A C 1
ATOM 1475 O O . PRO A 1 188 ? -1.981 10.305 14.919 1.00 46.94 188 PRO A O 1
ATOM 1478 N N . THR A 1 189 ? -2.649 10.148 17.052 1.00 49.12 189 THR A N 1
ATOM 1479 C CA . THR A 1 189 ? -1.363 10.570 17.613 1.00 49.12 189 THR A CA 1
ATOM 1480 C C . THR A 1 189 ? -0.585 9.441 18.260 1.00 49.12 189 THR A C 1
ATOM 1482 O O . THR A 1 189 ? 0.616 9.596 18.466 1.00 49.12 189 THR A O 1
ATOM 1485 N N . ALA A 1 190 ? -1.232 8.314 18.551 1.00 53.56 190 ALA A N 1
ATOM 1486 C CA . ALA A 1 190 ? -0.572 7.147 19.105 1.00 53.56 190 ALA A CA 1
ATOM 1487 C C . ALA A 1 190 ? -0.255 6.188 17.956 1.00 53.56 190 ALA A C 1
ATOM 1489 O O . ALA A 1 190 ? -1.146 5.527 17.434 1.00 53.56 190 ALA A O 1
ATOM 1490 N N . ARG A 1 191 ? 1.018 6.138 17.537 1.00 54.09 191 ARG A N 1
ATOM 1491 C CA . ARG A 1 191 ? 1.482 5.178 16.519 1.00 54.09 191 ARG A CA 1
ATOM 1492 C C . ARG A 1 191 ? 1.208 3.729 16.944 1.00 54.09 191 ARG A C 1
ATOM 1494 O O . ARG A 1 191 ? 1.029 2.883 16.075 1.00 54.09 191 ARG A O 1
ATOM 1501 N N . ASP A 1 192 ? 1.070 3.491 18.250 1.00 60.94 192 ASP A N 1
ATOM 1502 C CA . ASP A 1 192 ? 1.198 2.156 18.836 1.00 60.94 192 ASP A CA 1
ATOM 1503 C C . ASP A 1 192 ? -0.011 1.719 19.671 1.00 60.94 192 ASP A C 1
ATOM 1505 O O . ASP A 1 192 ? -0.019 0.613 20.203 1.00 60.94 192 ASP A O 1
ATOM 1509 N N . GLU A 1 193 ? -1.060 2.540 19.770 1.00 71.31 193 GLU A N 1
ATOM 1510 C CA . GLU A 1 193 ? -2.208 2.226 20.625 1.00 71.31 193 GLU A CA 1
ATOM 1511 C C . GLU A 1 193 ? -3.494 2.096 19.817 1.00 71.31 193 GLU A C 1
ATOM 1513 O O . GLU A 1 193 ? -3.951 3.036 19.163 1.00 71.31 193 GLU A O 1
ATOM 1518 N N . ILE A 1 194 ? -4.103 0.918 19.914 1.00 80.75 194 ILE A N 1
ATOM 1519 C CA . ILE A 1 194 ? -5.448 0.665 19.412 1.00 80.75 194 ILE A CA 1
ATOM 1520 C C . ILE A 1 194 ? -6.427 1.092 20.503 1.00 80.75 194 ILE A C 1
ATOM 1522 O O . ILE A 1 194 ? -6.367 0.588 21.629 1.00 80.75 194 ILE A O 1
ATOM 1526 N N . ALA A 1 195 ? -7.332 2.012 20.171 1.00 86.75 195 ALA A N 1
ATOM 1527 C CA . ALA A 1 195 ? -8.508 2.249 20.992 1.00 86.75 195 ALA A CA 1
ATOM 1528 C C . ALA A 1 195 ? -9.736 1.590 20.390 1.00 86.75 195 ALA A C 1
ATOM 1530 O O . ALA A 1 195 ? -9.807 1.271 19.205 1.00 86.75 195 ALA A O 1
ATOM 1531 N N . PHE A 1 196 ? -10.723 1.436 21.249 1.00 90.38 196 PHE A N 1
ATOM 1532 C CA . PHE A 1 196 ? -11.995 0.836 20.960 1.00 90.38 196 PHE A CA 1
ATOM 1533 C C . PHE A 1 196 ? -13.108 1.749 21.451 1.00 90.38 196 PHE A C 1
ATOM 1535 O O . PHE A 1 196 ? -12.978 2.426 22.473 1.00 90.38 196 PHE A O 1
ATOM 1542 N N . ASP A 1 197 ? -14.223 1.722 20.743 1.00 91.25 197 ASP A N 1
ATOM 1543 C CA . ASP A 1 197 ? -15.475 2.290 21.205 1.00 91.25 197 ASP A CA 1
ATOM 1544 C C . ASP A 1 197 ? -16.450 1.135 21.453 1.00 91.25 197 ASP A C 1
ATOM 1546 O O . ASP A 1 197 ? -16.613 0.248 20.611 1.00 91.25 197 ASP A O 1
ATOM 1550 N N . PHE A 1 198 ? -17.104 1.135 22.615 1.00 93.94 198 PHE A N 1
ATOM 1551 C CA . PHE A 1 198 ? -18.205 0.211 22.880 1.00 93.94 198 PHE A CA 1
ATOM 1552 C C . PHE A 1 198 ? -19.524 0.849 22.495 1.00 93.94 198 PHE A C 1
ATOM 1554 O O . PHE A 1 198 ? -19.834 1.953 22.943 1.00 93.94 198 PHE A O 1
ATOM 1561 N N . VAL A 1 199 ? -20.339 0.123 21.741 1.00 92.94 199 VAL A N 1
ATOM 1562 C CA . VAL A 1 199 ? -21.725 0.470 21.442 1.00 92.94 199 VAL A CA 1
ATOM 1563 C C . VAL A 1 199 ? -22.619 -0.497 22.208 1.00 92.94 199 VAL A C 1
ATOM 1565 O O . VAL A 1 199 ? -22.719 -1.676 21.882 1.00 92.94 199 VAL A O 1
ATOM 1568 N N . LEU A 1 200 ? -23.258 0.012 23.260 1.00 93.38 200 LEU A N 1
ATOM 1569 C CA . LEU A 1 200 ? -24.212 -0.742 24.067 1.00 93.38 200 LEU A CA 1
ATOM 1570 C C . LEU A 1 200 ? -25.622 -0.529 23.532 1.00 93.38 200 LEU A C 1
ATOM 1572 O O . LEU A 1 200 ? -26.033 0.621 23.338 1.00 93.38 200 LEU A O 1
ATOM 1576 N N . LEU A 1 201 ? -26.369 -1.618 23.376 1.00 91.25 201 LEU A N 1
ATOM 1577 C CA . LEU A 1 201 ? -27.778 -1.617 22.991 1.00 91.25 201 LEU A CA 1
ATOM 1578 C C . LEU A 1 201 ? -28.631 -2.201 24.119 1.00 91.25 201 LEU A C 1
ATOM 1580 O O . LEU A 1 201 ? -28.226 -3.176 24.749 1.00 91.25 201 LEU A O 1
ATOM 1584 N N . ASN A 1 202 ? -29.799 -1.593 24.353 1.00 89.88 202 ASN A N 1
ATOM 1585 C CA . ASN A 1 202 ? -30.778 -1.984 25.375 1.00 89.88 202 ASN A CA 1
ATOM 1586 C C . ASN A 1 202 ? -30.116 -2.302 26.719 1.00 89.88 202 ASN A C 1
ATOM 1588 O O . ASN A 1 202 ? -30.054 -3.450 27.153 1.00 89.88 202 ASN A O 1
ATOM 1592 N N . TYR A 1 203 ? -29.567 -1.272 27.361 1.00 90.94 203 TYR A N 1
ATOM 1593 C CA . TYR A 1 203 ? -28.772 -1.458 28.565 1.00 90.94 203 TYR A CA 1
ATOM 1594 C C . TYR A 1 203 ? -29.467 -0.919 29.811 1.00 90.94 203 TYR A C 1
ATOM 1596 O O . TYR A 1 203 ? -30.189 0.084 29.792 1.00 90.94 203 TYR A O 1
ATOM 1604 N N . ARG A 1 204 ? -29.188 -1.588 30.923 1.00 91.69 204 ARG A N 1
ATOM 1605 C CA . ARG A 1 204 ? -29.595 -1.254 32.278 1.00 91.69 204 ARG A CA 1
ATOM 1606 C C . ARG A 1 204 ? -28.366 -0.825 33.068 1.00 91.69 204 ARG A C 1
ATOM 1608 O O . ARG A 1 204 ? -27.359 -1.526 33.065 1.00 91.69 204 ARG A O 1
ATOM 1615 N N . ILE A 1 205 ? -28.437 0.323 33.735 1.00 90.88 205 ILE A N 1
ATOM 1616 C CA . ILE A 1 205 ? -27.410 0.760 34.689 1.00 90.88 205 ILE A CA 1
ATOM 1617 C C . ILE A 1 205 ? -27.948 0.595 36.100 1.00 90.88 205 ILE A C 1
ATOM 1619 O O . ILE A 1 205 ? -29.037 1.091 36.385 1.00 90.88 205 ILE A O 1
ATOM 1623 N N . THR A 1 206 ? -27.134 -0.008 36.960 1.00 89.75 206 THR A N 1
ATOM 1624 C CA . THR A 1 206 ? -27.325 -0.047 38.409 1.00 89.75 206 THR A CA 1
ATOM 1625 C C . THR A 1 206 ? -26.139 0.656 39.067 1.00 89.75 206 THR A C 1
ATOM 1627 O O . THR A 1 206 ? -24.992 0.231 38.897 1.00 89.75 206 THR A O 1
ATOM 1630 N N . GLU A 1 207 ? -26.389 1.762 39.769 1.00 85.56 207 GLU A N 1
ATOM 1631 C CA . GLU A 1 207 ? -25.354 2.462 40.541 1.00 85.56 207 GLU A CA 1
ATOM 1632 C C . GLU A 1 207 ? -25.062 1.726 41.850 1.00 85.56 207 GLU A C 1
ATOM 1634 O O . GLU A 1 207 ? -25.977 1.295 42.549 1.00 85.56 207 GLU A O 1
ATOM 1639 N N . THR A 1 208 ? -23.779 1.586 42.191 1.00 77.62 208 THR A N 1
ATOM 1640 C CA . THR A 1 208 ? -23.361 0.849 43.394 1.00 77.62 208 THR A CA 1
ATOM 1641 C C . THR A 1 208 ? -23.465 1.705 44.666 1.00 77.62 208 THR A C 1
ATOM 1643 O O . THR A 1 208 ? -23.504 1.158 45.762 1.00 77.62 208 THR A O 1
ATOM 1646 N N . SER A 1 209 ? -23.501 3.042 44.544 1.00 71.25 209 SER A N 1
ATOM 1647 C CA . SER A 1 209 ? -23.339 3.972 45.680 1.00 71.25 209 SER A CA 1
ATOM 1648 C C . SER A 1 209 ? -24.626 4.654 46.172 1.00 71.25 209 SER A C 1
ATOM 1650 O O . SER A 1 209 ? -24.598 5.222 47.263 1.00 71.25 209 SER A O 1
ATOM 1652 N N . VAL A 1 210 ? -25.732 4.634 45.415 1.00 60.28 210 VAL A N 1
ATOM 1653 C CA . VAL A 1 210 ? -26.985 5.325 45.782 1.00 60.28 210 VAL A CA 1
ATOM 1654 C C . VAL A 1 210 ? -28.193 4.455 45.424 1.00 60.28 210 VAL A C 1
ATOM 1656 O O . VAL A 1 210 ? -28.515 4.284 44.253 1.00 60.28 210 VAL A O 1
ATOM 1659 N N . ASP A 1 211 ? -28.836 3.887 46.447 1.00 62.81 211 ASP A N 1
ATOM 1660 C CA . ASP A 1 211 ? -30.199 3.314 46.469 1.00 62.81 211 ASP A CA 1
ATOM 1661 C C . ASP A 1 211 ? -30.646 2.415 45.287 1.00 62.81 211 ASP A C 1
ATOM 1663 O O . ASP A 1 211 ? -31.834 2.268 45.007 1.00 62.81 211 ASP A O 1
ATOM 1667 N N . GLY A 1 212 ? -29.705 1.789 44.568 1.00 64.19 212 GLY A N 1
ATOM 1668 C CA . GLY A 1 212 ? -29.997 0.838 43.488 1.00 64.19 212 GLY A CA 1
ATOM 1669 C C . GLY A 1 212 ? -30.794 1.424 42.315 1.00 64.19 212 GLY A C 1
ATOM 1670 O O . GLY A 1 212 ? -31.454 0.673 41.588 1.00 64.19 212 GLY A O 1
ATOM 1671 N N . ALA A 1 213 ? -30.754 2.747 42.120 1.00 69.25 213 ALA A N 1
ATOM 1672 C CA . ALA A 1 213 ? -31.520 3.416 41.075 1.00 69.25 213 ALA A CA 1
ATOM 1673 C C . ALA A 1 213 ? -31.202 2.799 39.704 1.00 69.25 213 ALA A C 1
ATOM 1675 O O . ALA A 1 213 ? -30.072 2.847 39.213 1.00 69.25 213 ALA A O 1
ATOM 1676 N N . THR A 1 214 ? -32.217 2.184 39.098 1.00 76.81 214 THR A N 1
ATOM 1677 C CA . THR A 1 214 ? -32.077 1.451 37.841 1.00 76.81 214 THR A CA 1
ATOM 1678 C C . THR A 1 214 ? -32.569 2.314 36.688 1.00 76.81 214 THR A C 1
ATOM 1680 O O . THR A 1 214 ? -33.709 2.774 36.689 1.00 76.81 214 THR A O 1
ATOM 1683 N N . ASN A 1 215 ? -31.724 2.526 35.678 1.00 82.12 215 ASN A N 1
ATOM 1684 C CA . ASN A 1 215 ? -32.084 3.298 34.487 1.00 82.12 215 ASN A CA 1
ATOM 1685 C C . ASN A 1 215 ? -31.910 2.437 33.231 1.00 82.12 215 ASN A C 1
ATOM 1687 O O . ASN A 1 215 ? -30.835 1.875 33.013 1.00 82.12 215 ASN A O 1
ATOM 1691 N N . VAL A 1 216 ? -32.965 2.335 32.419 1.00 84.00 216 VAL A N 1
ATOM 1692 C CA . VAL A 1 216 ? -32.967 1.586 31.155 1.00 84.00 216 VAL A CA 1
ATOM 1693 C C . VAL A 1 216 ? -32.880 2.568 29.996 1.00 84.00 216 VAL A C 1
ATOM 1695 O O . VAL A 1 216 ? -33.646 3.530 29.927 1.00 84.00 216 VAL A O 1
ATOM 1698 N N . ARG A 1 217 ? -31.940 2.337 29.079 1.00 85.12 217 ARG A N 1
ATOM 1699 C CA . ARG A 1 217 ? -31.697 3.206 27.922 1.00 85.12 217 ARG A CA 1
ATOM 1700 C C . ARG A 1 217 ? -31.423 2.375 26.674 1.00 85.12 217 ARG A C 1
ATOM 1702 O O . ARG A 1 217 ? -30.842 1.297 26.741 1.00 85.12 217 ARG A O 1
ATOM 1709 N N . ALA A 1 218 ? -31.817 2.910 25.522 1.00 81.81 218 ALA A N 1
ATOM 1710 C CA . ALA A 1 218 ? -31.759 2.181 24.257 1.00 81.81 218 ALA A CA 1
ATOM 1711 C C . ALA A 1 218 ? -30.338 2.051 23.687 1.00 81.81 218 ALA A C 1
ATOM 1713 O O . ALA A 1 218 ? -29.992 1.009 23.141 1.00 81.81 218 ALA A O 1
ATOM 1714 N N . ARG A 1 219 ? -29.507 3.098 23.793 1.00 89.50 219 ARG A N 1
ATOM 1715 C CA . ARG A 1 219 ? -28.171 3.116 23.181 1.00 89.50 219 ARG A CA 1
ATOM 1716 C C . ARG A 1 219 ? -27.196 4.010 23.934 1.00 89.50 219 ARG A C 1
ATOM 1718 O O . ARG A 1 219 ? -27.565 5.104 24.361 1.00 89.50 219 ARG A O 1
ATOM 1725 N N . LYS A 1 220 ? -25.949 3.563 24.077 1.00 90.50 220 LYS A N 1
ATOM 1726 C CA . LYS A 1 220 ? -24.840 4.370 24.606 1.00 90.50 220 LYS A CA 1
ATOM 1727 C C . LYS A 1 220 ? -23.540 3.991 23.927 1.00 90.50 220 LYS A C 1
ATOM 1729 O O . LYS A 1 220 ? -23.302 2.819 23.675 1.00 90.50 220 LYS A O 1
ATOM 1734 N N . VAL A 1 221 ? -22.704 4.992 23.675 1.00 88.56 221 VAL A N 1
ATOM 1735 C CA . VAL A 1 221 ? -21.333 4.793 23.210 1.00 88.56 221 VAL A CA 1
ATOM 1736 C C . VAL A 1 221 ? -20.386 5.095 24.367 1.00 88.56 221 VAL A C 1
ATOM 1738 O O . VAL A 1 221 ? -20.531 6.133 25.018 1.00 88.56 221 VAL A O 1
ATOM 1741 N N . ILE A 1 222 ? -19.460 4.185 24.660 1.00 90.69 222 ILE A N 1
ATOM 1742 C CA . ILE A 1 222 ? -18.338 4.423 25.575 1.00 90.69 222 ILE A CA 1
ATOM 1743 C C . ILE A 1 222 ? -17.085 4.532 24.709 1.00 90.69 222 ILE A C 1
ATOM 1745 O O . ILE A 1 222 ? -16.618 3.509 24.210 1.00 90.69 222 ILE A O 1
ATOM 1749 N N . PRO A 1 223 ? -16.584 5.753 24.478 1.00 88.94 223 PRO A N 1
ATOM 1750 C CA . PRO A 1 223 ? -15.482 5.953 23.561 1.00 88.94 223 PRO A CA 1
ATOM 1751 C C . PRO A 1 223 ? -14.114 5.739 24.218 1.00 88.94 223 PRO A C 1
ATOM 1753 O O . PRO A 1 223 ? -13.975 5.878 25.433 1.00 88.94 223 PRO A O 1
ATOM 1756 N N . ASN A 1 224 ? -13.088 5.572 23.381 1.00 86.75 224 ASN A N 1
ATOM 1757 C CA . ASN A 1 224 ? -11.676 5.746 23.745 1.00 86.75 224 ASN A CA 1
ATOM 1758 C C . ASN A 1 224 ? -11.178 4.763 24.823 1.00 86.75 224 ASN A C 1
ATOM 1760 O O . ASN A 1 224 ? -10.501 5.140 25.786 1.00 86.75 224 ASN A O 1
ATOM 1764 N N . LEU A 1 225 ? -11.541 3.496 24.655 1.00 89.94 225 LEU A N 1
ATOM 1765 C CA . LEU A 1 225 ? -11.148 2.389 25.515 1.00 89.94 225 LEU A CA 1
ATOM 1766 C C . LEU A 1 225 ? -9.875 1.734 24.990 1.00 89.94 225 LEU A C 1
ATOM 1768 O O . LEU A 1 225 ? -9.796 1.374 23.823 1.00 89.94 225 LEU A O 1
ATOM 1772 N N . ARG A 1 226 ? -8.888 1.525 25.850 1.00 90.06 226 ARG A N 1
ATOM 1773 C CA . ARG A 1 226 ? -7.675 0.763 25.548 1.00 90.06 226 ARG A CA 1
ATOM 1774 C C . ARG A 1 226 ? -7.801 -0.628 26.127 1.00 90.06 226 ARG A C 1
ATOM 1776 O O . ARG A 1 226 ? -8.219 -0.781 27.268 1.00 90.06 226 ARG A O 1
ATOM 1783 N N . SER A 1 227 ? -7.435 -1.626 25.342 1.00 88.31 227 SER A N 1
ATOM 1784 C CA . SER A 1 227 ? -7.334 -2.999 25.825 1.00 88.31 227 SER A CA 1
ATOM 1785 C C . SER A 1 227 ? -6.088 -3.159 26.700 1.00 88.31 227 SER A C 1
ATOM 1787 O O . SER A 1 227 ? -5.051 -2.570 26.396 1.00 88.31 227 SER A O 1
ATOM 1789 N N . GLU A 1 228 ? -6.162 -3.975 27.753 1.00 87.56 228 GLU A N 1
ATOM 1790 C CA . GLU A 1 228 ? -4.960 -4.423 28.478 1.00 87.56 228 GLU A CA 1
ATOM 1791 C C . GLU A 1 228 ? -4.068 -5.338 27.619 1.00 87.56 228 GLU A C 1
ATOM 1793 O O . GLU A 1 228 ? -2.869 -5.471 27.863 1.00 87.56 228 GLU A O 1
ATOM 1798 N N . PHE A 1 229 ? -4.648 -5.929 26.571 1.00 82.31 229 PHE A N 1
ATOM 1799 C CA . PHE A 1 229 ? -3.961 -6.781 25.609 1.00 82.31 229 PHE A CA 1
ATOM 1800 C C . PHE A 1 229 ? -3.263 -5.918 24.553 1.00 82.31 229 PHE A C 1
ATOM 1802 O O . PHE A 1 229 ? -3.769 -5.719 23.443 1.00 82.31 229 PHE A O 1
ATOM 1809 N N . ALA A 1 230 ? -2.105 -5.370 24.920 1.00 68.81 230 ALA A N 1
ATOM 1810 C CA . ALA A 1 230 ? -1.207 -4.739 23.962 1.00 68.81 230 ALA A CA 1
ATOM 1811 C C . ALA A 1 230 ? -0.618 -5.807 23.016 1.00 68.81 230 ALA A C 1
ATOM 1813 O O . ALA A 1 230 ? -0.298 -6.910 23.474 1.00 68.81 230 ALA A O 1
ATOM 1814 N N . PRO A 1 231 ? -0.456 -5.513 21.712 1.00 68.12 231 PRO A N 1
ATOM 1815 C CA . PRO A 1 231 ? 0.250 -6.407 20.800 1.00 68.12 231 PRO A CA 1
ATOM 1816 C C . PRO A 1 231 ? 1.645 -6.741 21.340 1.00 68.12 231 PRO A C 1
ATOM 1818 O O . PRO A 1 231 ? 2.331 -5.882 21.892 1.00 68.12 231 PRO A O 1
ATOM 1821 N N . SER A 1 232 ? 2.082 -7.989 21.166 1.00 59.56 232 SER A N 1
ATOM 1822 C CA . SER A 1 232 ? 3.316 -8.500 21.784 1.00 59.56 232 SER A CA 1
ATOM 1823 C C . SER A 1 232 ? 4.615 -7.921 21.205 1.00 59.56 232 SER A C 1
ATOM 1825 O O . SER A 1 232 ? 5.690 -8.182 21.737 1.00 59.56 232 SER A O 1
ATOM 1827 N N . SER A 1 233 ? 4.546 -7.190 20.090 1.00 69.06 233 SER A N 1
ATOM 1828 C CA . SER A 1 233 ? 5.718 -6.717 19.346 1.00 69.06 233 SER A CA 1
ATOM 1829 C C . SER A 1 233 ? 5.419 -5.439 18.572 1.00 69.06 233 SER A C 1
ATOM 1831 O O . SER A 1 233 ? 4.322 -5.293 18.029 1.00 69.06 233 SER A O 1
ATOM 1833 N N . ASP A 1 234 ? 6.418 -4.563 18.451 1.00 78.81 234 ASP A N 1
ATOM 1834 C CA . ASP A 1 234 ? 6.349 -3.402 17.565 1.00 78.81 234 ASP A CA 1
ATOM 1835 C C . ASP A 1 234 ? 6.423 -3.854 16.096 1.00 78.81 234 ASP A C 1
ATOM 1837 O O . ASP A 1 234 ? 7.486 -3.988 15.487 1.00 78.81 234 ASP A O 1
ATOM 1841 N N . LEU A 1 235 ? 5.253 -4.148 15.525 1.00 84.88 235 LEU A N 1
ATOM 1842 C CA . LEU A 1 235 ? 5.113 -4.562 14.130 1.00 84.88 235 LEU A CA 1
ATOM 1843 C C . LEU A 1 235 ? 5.533 -3.456 13.143 1.00 84.88 235 LEU A C 1
ATOM 1845 O O . LEU A 1 235 ? 5.736 -3.750 11.965 1.00 84.88 235 LEU A O 1
ATOM 1849 N N . ALA A 1 236 ? 5.661 -2.196 13.579 1.00 80.12 236 ALA A N 1
ATOM 1850 C CA . ALA A 1 236 ? 6.066 -1.094 12.707 1.00 80.12 236 ALA A CA 1
ATOM 1851 C C . ALA A 1 236 ? 7.572 -1.115 12.382 1.00 80.12 236 ALA A C 1
ATOM 1853 O O . ALA A 1 236 ? 7.988 -0.601 11.331 1.00 80.12 236 ALA A O 1
ATOM 1854 N N . ASP A 1 237 ? 8.370 -1.749 13.240 1.00 86.31 237 ASP A N 1
ATOM 1855 C CA . ASP A 1 237 ? 9.819 -1.865 13.081 1.00 86.31 237 ASP A CA 1
ATOM 1856 C C . ASP A 1 237 ? 10.235 -3.044 12.190 1.00 86.31 237 ASP A C 1
ATOM 1858 O O . ASP A 1 237 ? 11.334 -3.036 11.631 1.00 86.31 237 ASP A O 1
ATOM 1862 N N . LEU A 1 238 ? 9.345 -4.018 11.970 1.00 89.94 238 LEU A N 1
ATOM 1863 C CA . LEU A 1 238 ? 9.642 -5.199 11.157 1.00 89.94 238 LEU A CA 1
ATOM 1864 C C . LEU A 1 238 ? 9.835 -4.851 9.675 1.00 89.94 238 LEU A C 1
ATOM 1866 O O . LEU A 1 238 ? 9.061 -4.094 9.077 1.00 89.94 238 LEU A O 1
ATOM 1870 N N . GLY A 1 239 ? 10.849 -5.449 9.046 1.00 92.25 239 GLY A N 1
ATOM 1871 C CA . GLY A 1 239 ? 11.063 -5.335 7.601 1.00 92.25 239 GLY A CA 1
ATOM 1872 C C . GLY A 1 239 ? 9.905 -5.943 6.804 1.00 92.25 239 GLY A C 1
ATOM 1873 O O . GLY A 1 239 ? 9.157 -6.778 7.313 1.00 92.25 239 GLY A O 1
ATOM 1874 N N . THR A 1 240 ? 9.745 -5.564 5.532 1.00 94.31 240 THR A N 1
ATOM 1875 C CA . THR A 1 240 ? 8.592 -6.043 4.744 1.00 94.31 240 THR A CA 1
ATOM 1876 C C . THR A 1 240 ? 8.554 -7.569 4.619 1.00 94.31 240 THR A C 1
ATOM 1878 O O . THR A 1 240 ? 7.480 -8.162 4.687 1.00 94.31 240 THR A O 1
ATOM 1881 N N . ALA A 1 241 ? 9.713 -8.215 4.457 1.00 93.88 241 ALA A N 1
ATOM 1882 C CA . ALA A 1 241 ? 9.792 -9.672 4.351 1.00 93.88 241 ALA A CA 1
ATOM 1883 C C . ALA A 1 241 ? 9.283 -10.369 5.623 1.00 93.88 241 ALA A C 1
ATOM 1885 O O . ALA A 1 241 ? 8.452 -11.266 5.535 1.00 93.88 241 ALA A O 1
ATOM 1886 N N . GLU A 1 242 ? 9.720 -9.897 6.789 1.00 94.31 242 GLU A N 1
ATOM 1887 C CA . GLU A 1 242 ? 9.333 -10.443 8.092 1.00 94.31 242 GLU A CA 1
ATOM 1888 C C . GLU A 1 242 ? 7.854 -10.177 8.403 1.00 94.31 242 GLU A C 1
ATOM 1890 O O . GLU A 1 242 ? 7.144 -11.057 8.887 1.00 94.31 242 GLU A O 1
ATOM 1895 N N . LEU A 1 243 ? 7.354 -8.987 8.051 1.00 93.50 243 LEU A N 1
ATOM 1896 C CA . LEU A 1 243 ? 5.944 -8.639 8.212 1.00 93.50 243 LEU A CA 1
ATOM 1897 C C . LEU A 1 243 ? 5.037 -9.540 7.357 1.00 93.50 243 LEU A C 1
ATOM 1899 O O . LEU A 1 243 ? 4.009 -10.020 7.833 1.00 93.50 243 LEU A O 1
ATOM 1903 N N . LEU A 1 244 ? 5.426 -9.800 6.103 1.00 9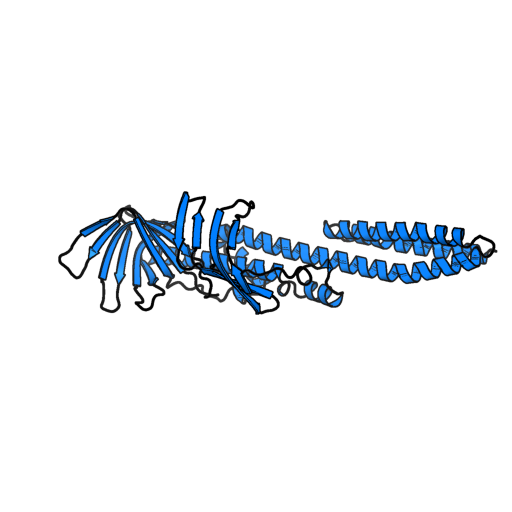4.88 244 LEU A N 1
ATOM 1904 C CA . LEU A 1 244 ? 4.703 -10.706 5.208 1.00 94.88 244 LEU A CA 1
ATOM 1905 C C . LEU A 1 244 ? 4.771 -12.159 5.688 1.00 94.88 244 LEU A C 1
ATOM 1907 O O . LEU A 1 244 ? 3.748 -12.839 5.685 1.00 94.88 244 LEU A O 1
ATOM 1911 N N . GLU A 1 245 ? 5.942 -12.621 6.132 1.00 94.06 245 GLU A N 1
ATOM 1912 C CA . GLU A 1 245 ? 6.119 -13.965 6.688 1.00 94.06 245 GLU A CA 1
ATOM 1913 C C . GLU A 1 245 ? 5.227 -14.175 7.916 1.00 94.06 245 GLU A C 1
ATOM 1915 O O . GLU A 1 245 ? 4.493 -15.161 7.997 1.00 94.06 245 GLU A O 1
ATOM 1920 N N . ARG A 1 246 ? 5.209 -13.209 8.839 1.00 92.00 246 ARG A N 1
ATOM 1921 C CA . ARG A 1 246 ? 4.369 -13.264 10.037 1.00 92.00 246 ARG A CA 1
ATOM 1922 C C . ARG A 1 246 ? 2.875 -13.210 9.702 1.00 92.00 246 ARG A C 1
ATOM 1924 O O . ARG A 1 246 ? 2.092 -13.928 10.323 1.00 92.00 246 ARG A O 1
ATOM 1931 N N . ALA A 1 247 ? 2.477 -12.419 8.703 1.00 92.06 247 ALA A N 1
ATOM 1932 C CA . ALA A 1 247 ? 1.097 -12.399 8.215 1.00 92.06 247 ALA A CA 1
ATOM 1933 C C . ALA A 1 247 ? 0.668 -13.753 7.611 1.00 92.06 247 ALA A C 1
ATOM 1935 O O . ALA A 1 247 ? -0.466 -14.185 7.825 1.00 92.06 247 ALA A O 1
ATOM 1936 N N . ASP A 1 248 ? 1.563 -14.444 6.898 1.00 90.75 248 ASP A N 1
ATOM 1937 C CA . ASP A 1 248 ? 1.283 -15.750 6.283 1.00 90.75 248 ASP A CA 1
ATOM 1938 C C . ASP A 1 248 ? 1.253 -16.901 7.298 1.00 90.75 248 ASP A C 1
ATOM 1940 O O . ASP A 1 248 ? 0.446 -17.839 7.169 1.00 90.75 248 ASP A O 1
ATOM 1944 N N . ALA A 1 249 ? 2.134 -16.822 8.300 1.00 90.12 249 ALA A N 1
ATOM 1945 C CA . ALA A 1 249 ? 2.341 -17.835 9.327 1.00 90.12 249 ALA A CA 1
ATOM 1946 C C . ALA A 1 249 ? 1.215 -17.903 10.366 1.00 90.12 249 ALA A C 1
ATOM 1948 O O . ALA A 1 249 ? 1.123 -18.902 11.075 1.00 90.12 249 ALA A O 1
ATOM 1949 N N . ALA A 1 250 ? 0.353 -16.885 10.455 1.00 87.56 250 ALA A N 1
ATOM 1950 C CA . ALA A 1 250 ? -0.723 -16.812 11.437 1.00 87.56 250 ALA A CA 1
ATOM 1951 C C . ALA A 1 250 ? -2.107 -17.027 10.781 1.00 87.56 250 ALA A C 1
ATOM 1953 O O . ALA A 1 250 ? -2.721 -16.074 10.293 1.00 87.56 250 ALA A O 1
ATOM 1954 N N . PRO A 1 251 ? -2.660 -18.263 10.782 1.00 81.94 251 PRO A N 1
ATOM 1955 C CA . PRO A 1 251 ? -3.940 -18.568 10.135 1.00 81.94 251 PRO A CA 1
ATOM 1956 C C . PRO A 1 251 ? -5.107 -17.733 10.665 1.00 81.94 251 PRO A C 1
ATOM 1958 O O . PRO A 1 251 ? -6.016 -17.411 9.905 1.00 81.94 251 PRO A O 1
ATOM 1961 N N . ALA A 1 252 ? -5.068 -17.373 11.951 1.00 78.38 252 ALA A N 1
ATOM 1962 C CA . ALA A 1 252 ? -6.087 -16.549 12.593 1.00 78.38 252 ALA A CA 1
ATOM 1963 C C . ALA A 1 252 ? -6.131 -15.115 12.029 1.00 78.38 252 ALA A C 1
ATOM 1965 O O . ALA A 1 252 ? -7.206 -14.526 11.919 1.00 78.38 252 ALA A O 1
ATOM 1966 N N . LEU A 1 253 ? -4.989 -14.592 11.565 1.00 80.38 253 LEU A N 1
ATOM 1967 C CA . LEU A 1 253 ? -4.882 -13.238 11.019 1.00 80.38 253 LEU A CA 1
ATOM 1968 C C . LEU A 1 253 ? -5.284 -13.164 9.537 1.00 80.38 253 LEU A C 1
ATOM 1970 O O . LEU A 1 253 ? -5.715 -12.101 9.086 1.00 80.38 253 LEU A O 1
ATOM 1974 N N . ARG A 1 254 ? -5.194 -14.276 8.785 1.00 81.38 254 ARG A N 1
ATOM 1975 C CA . ARG A 1 254 ? -5.347 -14.296 7.313 1.00 81.38 254 ARG A CA 1
ATOM 1976 C C . ARG A 1 254 ? -6.586 -13.560 6.816 1.00 81.38 254 ARG A C 1
ATOM 1978 O O . ARG A 1 254 ? -6.464 -12.696 5.957 1.00 81.38 254 ARG A O 1
ATOM 1985 N N . GLY A 1 255 ? -7.758 -13.816 7.400 1.00 83.19 255 GLY A N 1
ATOM 1986 C CA . GLY A 1 255 ? -9.006 -13.185 6.951 1.00 83.19 255 GLY A CA 1
ATOM 1987 C C . GLY A 1 255 ? -9.009 -11.650 7.036 1.00 83.19 255 GLY A C 1
ATOM 1988 O O . GLY A 1 255 ? -9.741 -11.003 6.293 1.00 83.19 255 GLY A O 1
ATOM 1989 N N . ARG A 1 256 ? -8.188 -11.056 7.914 1.00 83.12 256 ARG A N 1
ATOM 1990 C CA . ARG A 1 256 ? -8.088 -9.598 8.111 1.00 83.12 256 ARG A CA 1
ATOM 1991 C C . ARG A 1 256 ? -6.867 -8.972 7.425 1.00 83.12 256 ARG A C 1
ATOM 1993 O O . ARG A 1 256 ? -6.882 -7.775 7.127 1.00 83.12 256 ARG A O 1
ATOM 2000 N N . THR A 1 257 ? -5.818 -9.756 7.166 1.00 91.56 257 THR A N 1
ATOM 2001 C CA . THR A 1 257 ? -4.525 -9.262 6.658 1.00 91.56 257 THR A CA 1
ATOM 2002 C C . THR A 1 257 ? -4.254 -9.619 5.198 1.00 91.56 257 THR A C 1
ATOM 2004 O O . THR A 1 257 ? -3.491 -8.906 4.548 1.00 91.56 257 THR A O 1
ATOM 2007 N N . GLU A 1 258 ? -4.896 -10.652 4.643 1.00 91.75 258 GLU A N 1
ATOM 2008 C CA . GLU A 1 258 ? -4.594 -11.199 3.311 1.00 91.75 258 GLU A CA 1
ATOM 2009 C C . GLU A 1 258 ? -4.685 -10.148 2.200 1.00 91.75 258 GLU A C 1
ATOM 2011 O O . GLU A 1 258 ? -3.756 -10.016 1.404 1.00 91.75 258 GLU A O 1
ATOM 2016 N N . GLY A 1 259 ? -5.747 -9.334 2.187 1.00 91.19 259 GLY A N 1
ATOM 2017 C CA . GLY A 1 259 ? -5.906 -8.270 1.190 1.00 91.19 259 GLY A CA 1
ATOM 2018 C C . GLY A 1 259 ? -4.781 -7.228 1.240 1.00 91.19 259 GLY A C 1
ATOM 2019 O O . GLY A 1 259 ? -4.262 -6.819 0.201 1.00 91.19 259 GLY A O 1
ATOM 2020 N N . ARG A 1 260 ? -4.343 -6.846 2.447 1.00 93.12 260 ARG A N 1
ATOM 2021 C CA . ARG A 1 260 ? -3.254 -5.873 2.652 1.00 93.12 260 ARG A CA 1
ATOM 2022 C C . ARG A 1 260 ? -1.887 -6.473 2.329 1.00 93.12 260 ARG A C 1
ATOM 2024 O O . ARG A 1 260 ? -1.067 -5.816 1.692 1.00 93.12 260 ARG A O 1
ATOM 2031 N N . ALA A 1 261 ? -1.661 -7.734 2.692 1.00 95.25 261 ALA A N 1
ATOM 2032 C CA . ALA A 1 261 ? -0.449 -8.467 2.342 1.00 95.25 261 ALA A CA 1
ATOM 2033 C C . ALA A 1 261 ? -0.323 -8.651 0.819 1.00 95.25 261 ALA A C 1
ATOM 2035 O O . ALA A 1 261 ? 0.740 -8.403 0.249 1.00 95.25 261 ALA A O 1
ATOM 2036 N N . ALA A 1 262 ? -1.414 -9.010 0.137 1.00 94.62 262 ALA A N 1
ATOM 2037 C CA . ALA A 1 262 ? -1.456 -9.120 -1.319 1.00 94.62 262 ALA A CA 1
ATOM 2038 C C . ALA A 1 262 ? -1.198 -7.770 -2.008 1.00 94.62 262 ALA A C 1
ATOM 2040 O O . ALA A 1 262 ? -0.406 -7.708 -2.952 1.00 94.62 262 ALA A O 1
ATOM 2041 N N . ALA A 1 263 ? -1.799 -6.684 -1.509 1.00 94.44 263 ALA A N 1
ATOM 2042 C CA . ALA A 1 263 ? -1.549 -5.335 -2.013 1.00 94.44 263 ALA A CA 1
ATOM 2043 C C . ALA A 1 263 ? -0.070 -4.933 -1.866 1.00 94.44 263 ALA A C 1
ATOM 2045 O O . ALA A 1 263 ? 0.531 -4.442 -2.824 1.00 94.44 263 ALA A O 1
ATOM 2046 N N . LEU A 1 264 ? 0.540 -5.201 -0.705 1.00 96.12 264 LEU A N 1
ATOM 2047 C CA . LEU A 1 264 ? 1.955 -4.929 -0.446 1.00 96.12 264 LEU A CA 1
ATOM 2048 C C . LEU A 1 264 ? 2.876 -5.716 -1.393 1.00 96.12 264 LEU A C 1
ATOM 2050 O O . LEU A 1 264 ? 3.753 -5.118 -2.021 1.00 96.12 264 LEU A O 1
ATOM 2054 N N . ARG A 1 265 ? 2.642 -7.026 -1.567 1.00 96.75 265 ARG A N 1
ATOM 2055 C CA . ARG A 1 265 ? 3.393 -7.866 -2.523 1.00 96.75 265 ARG A CA 1
ATOM 2056 C C . ARG A 1 265 ? 3.272 -7.341 -3.950 1.00 96.75 265 ARG A C 1
ATOM 2058 O O . ARG A 1 265 ? 4.283 -7.089 -4.601 1.00 96.75 265 ARG A O 1
ATOM 2065 N N . SER A 1 266 ? 2.041 -7.097 -4.402 1.00 95.50 266 SER A N 1
ATOM 2066 C CA . SER A 1 266 ? 1.770 -6.574 -5.742 1.00 95.50 266 SER A CA 1
ATOM 2067 C C . SER A 1 266 ? 2.488 -5.246 -5.984 1.00 95.50 266 SER A C 1
ATOM 2069 O O . SER A 1 266 ? 3.057 -5.035 -7.056 1.00 95.50 266 SER A O 1
ATOM 2071 N N . ARG A 1 267 ? 2.514 -4.357 -4.983 1.00 95.00 267 ARG A N 1
ATOM 2072 C CA . ARG A 1 267 ? 3.181 -3.059 -5.100 1.00 95.00 267 ARG A CA 1
ATOM 2073 C C . ARG A 1 267 ? 4.701 -3.179 -5.166 1.00 95.00 267 ARG A C 1
ATOM 2075 O O . ARG A 1 267 ? 5.325 -2.447 -5.936 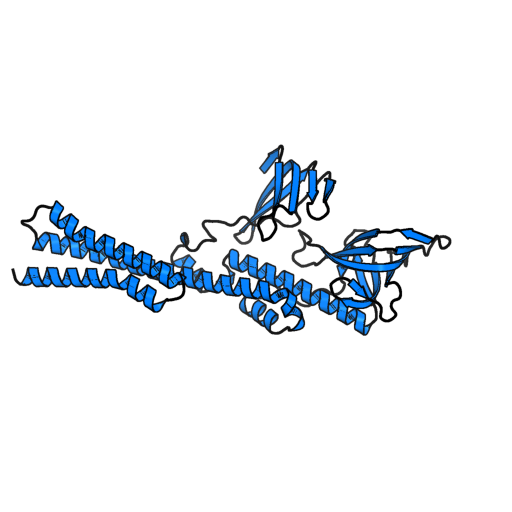1.00 95.00 267 ARG A O 1
ATOM 2082 N N . ILE A 1 268 ? 5.299 -4.091 -4.400 1.00 95.88 268 ILE A N 1
ATOM 2083 C CA . ILE A 1 268 ? 6.736 -4.389 -4.496 1.00 95.88 268 ILE A CA 1
ATOM 2084 C C . ILE A 1 268 ? 7.066 -4.938 -5.885 1.00 95.88 268 ILE A C 1
ATOM 2086 O O . ILE A 1 268 ? 7.993 -4.453 -6.536 1.00 95.88 268 ILE A O 1
ATOM 2090 N N . ASP A 1 269 ? 6.282 -5.891 -6.383 1.00 94.88 269 ASP A N 1
ATOM 2091 C CA . ASP A 1 269 ? 6.499 -6.482 -7.704 1.00 94.88 269 ASP A CA 1
ATOM 2092 C C . ASP A 1 269 ? 6.337 -5.460 -8.834 1.00 94.88 269 ASP A C 1
ATOM 2094 O O . ASP A 1 269 ? 7.089 -5.474 -9.813 1.00 94.88 269 ASP A O 1
ATOM 2098 N N . GLU A 1 270 ? 5.365 -4.556 -8.721 1.00 93.44 270 GLU A N 1
ATOM 2099 C CA . GLU A 1 270 ? 5.197 -3.423 -9.631 1.00 93.44 270 GLU A CA 1
ATOM 2100 C C . GLU A 1 270 ? 6.420 -2.495 -9.592 1.00 93.44 270 GLU A C 1
ATOM 2102 O O . GLU A 1 270 ? 7.001 -2.210 -10.641 1.00 93.44 270 GLU A O 1
ATOM 2107 N N . LEU A 1 271 ? 6.876 -2.093 -8.398 1.00 94.88 271 LEU A N 1
ATOM 2108 C CA . LEU A 1 271 ? 8.063 -1.251 -8.220 1.00 94.88 271 LEU A CA 1
ATOM 2109 C C . LEU A 1 271 ? 9.305 -1.883 -8.859 1.00 94.88 271 LEU A C 1
ATOM 2111 O O . LEU A 1 271 ? 10.050 -1.208 -9.577 1.00 94.88 271 LEU A O 1
ATOM 2115 N N . LEU A 1 272 ? 9.542 -3.174 -8.618 1.00 94.56 272 LEU A N 1
ATOM 2116 C CA . LEU A 1 272 ? 10.700 -3.891 -9.147 1.00 94.56 272 LEU A CA 1
ATOM 2117 C C . LEU A 1 272 ? 10.645 -4.015 -10.675 1.00 94.56 272 LEU A C 1
ATOM 2119 O O . LEU A 1 272 ? 11.676 -3.843 -11.340 1.00 94.56 272 LEU A O 1
ATOM 2123 N N . ARG A 1 273 ? 9.461 -4.274 -11.247 1.00 92.44 273 ARG A N 1
ATOM 2124 C CA . ARG A 1 273 ? 9.252 -4.316 -12.705 1.00 92.44 273 ARG A CA 1
ATOM 2125 C C . ARG A 1 273 ? 9.466 -2.951 -13.347 1.00 92.44 273 ARG A C 1
ATOM 2127 O O . ARG A 1 273 ? 10.233 -2.857 -14.308 1.00 92.44 273 ARG A O 1
ATOM 2134 N N . ASP A 1 274 ? 8.874 -1.901 -12.790 1.00 92.94 274 ASP A N 1
ATOM 2135 C CA . ASP A 1 274 ? 9.020 -0.530 -13.284 1.00 92.94 274 ASP A CA 1
ATOM 2136 C C . ASP A 1 274 ? 10.476 -0.069 -13.221 1.00 92.94 274 ASP A C 1
ATOM 2138 O O . ASP A 1 274 ? 11.024 0.444 -14.200 1.00 92.94 274 ASP A O 1
ATOM 2142 N N . THR A 1 275 ? 11.146 -0.333 -12.102 1.00 93.94 275 THR A N 1
ATOM 2143 C CA . THR A 1 275 ? 12.562 -0.015 -11.913 1.00 93.94 275 THR A CA 1
ATOM 2144 C C . THR A 1 275 ? 13.440 -0.722 -12.942 1.00 93.94 275 THR A C 1
ATOM 2146 O O . THR A 1 275 ? 14.315 -0.108 -13.560 1.00 93.94 275 THR A O 1
ATOM 2149 N N . ARG A 1 276 ? 13.194 -2.016 -13.180 1.00 93.38 276 ARG A N 1
ATOM 2150 C CA . ARG A 1 276 ? 13.933 -2.807 -14.170 1.00 93.38 276 ARG A CA 1
ATOM 2151 C C . ARG A 1 276 ? 13.710 -2.280 -15.587 1.00 93.38 276 ARG A C 1
ATOM 2153 O O . ARG A 1 276 ? 14.691 -2.082 -16.302 1.00 93.38 276 ARG A O 1
ATOM 2160 N N . GLY A 1 277 ? 12.461 -2.015 -15.973 1.00 91.44 277 GLY A N 1
ATOM 2161 C CA . GLY A 1 277 ? 12.123 -1.456 -17.286 1.00 91.44 277 GLY A CA 1
ATOM 2162 C C . GLY A 1 277 ? 12.825 -0.124 -17.547 1.00 91.44 277 GLY A C 1
ATOM 2163 O O . GLY A 1 277 ? 13.429 0.070 -18.602 1.00 91.44 277 GLY A O 1
ATOM 2164 N N . ARG A 1 278 ? 12.854 0.763 -16.547 1.00 93.88 278 ARG A N 1
ATOM 2165 C CA . ARG A 1 278 ? 13.525 2.068 -16.649 1.00 93.88 278 ARG A CA 1
ATOM 2166 C C . ARG A 1 278 ? 15.037 1.967 -16.756 1.00 93.88 278 ARG A C 1
ATOM 2168 O O . ARG A 1 278 ? 15.638 2.711 -17.530 1.00 93.88 278 ARG A O 1
ATOM 2175 N N . LEU A 1 279 ? 15.660 1.063 -16.000 1.00 94.38 279 LEU A N 1
ATOM 2176 C CA . LEU A 1 279 ? 17.101 0.836 -16.098 1.00 94.38 279 LEU A CA 1
ATOM 2177 C C . LEU A 1 279 ? 17.481 0.337 -17.496 1.00 94.38 279 LEU A C 1
ATOM 2179 O O . LEU A 1 279 ? 18.376 0.913 -18.110 1.00 94.38 279 LEU A O 1
ATOM 2183 N N . TRP A 1 280 ? 16.766 -0.659 -18.026 1.00 94.38 280 TRP A N 1
ATOM 2184 C CA . TRP A 1 280 ? 17.011 -1.163 -19.381 1.00 94.38 280 TRP A CA 1
ATOM 2185 C C . TRP A 1 280 ? 16.804 -0.099 -20.453 1.00 94.38 280 TRP A C 1
ATOM 2187 O O . TRP A 1 280 ? 17.675 0.066 -21.303 1.00 94.38 280 TRP A O 1
ATOM 2197 N N . LYS A 1 281 ? 15.728 0.691 -20.360 1.00 94.88 281 LYS A N 1
ATOM 2198 C CA . LYS A 1 281 ? 15.494 1.829 -21.257 1.00 94.88 281 LYS A CA 1
ATOM 2199 C C . LYS A 1 281 ? 16.675 2.798 -21.265 1.00 94.88 281 LYS A C 1
ATOM 2201 O O . LYS A 1 281 ? 17.135 3.202 -22.325 1.00 94.88 281 LYS A O 1
ATOM 2206 N N . ARG A 1 282 ? 17.172 3.182 -20.084 1.00 95.06 282 ARG A N 1
ATOM 2207 C CA . ARG A 1 282 ? 18.297 4.123 -19.961 1.00 95.06 282 ARG A CA 1
ATOM 2208 C C . ARG A 1 282 ? 19.583 3.556 -20.548 1.00 95.06 282 ARG A C 1
ATOM 2210 O O . ARG A 1 282 ? 20.319 4.303 -21.179 1.00 95.06 282 ARG A O 1
ATOM 2217 N N . TYR A 1 283 ? 19.839 2.260 -20.373 1.00 95.25 283 TYR A N 1
ATOM 2218 C CA . TYR A 1 283 ? 20.985 1.604 -21.004 1.00 95.25 283 TYR A CA 1
ATOM 2219 C C . TYR A 1 283 ? 20.854 1.550 -22.526 1.00 95.25 283 TYR A C 1
ATOM 2221 O O . TYR A 1 283 ? 21.820 1.866 -23.214 1.00 95.25 283 TYR A O 1
ATOM 2229 N N . ALA A 1 284 ? 19.667 1.226 -23.043 1.00 95.88 284 ALA A N 1
ATOM 2230 C CA . ALA A 1 284 ? 19.414 1.215 -24.477 1.00 95.88 284 ALA A CA 1
ATOM 2231 C C . ALA A 1 284 ? 19.593 2.615 -25.088 1.00 95.88 284 ALA A C 1
ATOM 2233 O O . ALA A 1 284 ? 20.378 2.759 -26.017 1.00 95.88 284 ALA A O 1
ATOM 2234 N N . LEU A 1 285 ? 18.980 3.652 -24.499 1.00 95.25 285 LEU A N 1
ATOM 2235 C CA . LEU A 1 285 ? 19.118 5.045 -24.952 1.00 95.25 285 LEU A CA 1
ATOM 2236 C C . LEU A 1 285 ? 20.565 5.554 -24.892 1.00 95.25 285 LEU A C 1
ATOM 2238 O O . LEU A 1 285 ? 21.002 6.289 -25.775 1.00 95.25 285 LEU A O 1
ATOM 2242 N N . ALA A 1 286 ? 21.317 5.176 -23.855 1.00 96.12 286 ALA A N 1
ATOM 2243 C CA . ALA A 1 286 ? 22.725 5.545 -23.745 1.00 96.12 286 ALA A CA 1
ATOM 2244 C C . ALA A 1 286 ? 23.574 4.911 -24.859 1.00 96.12 286 ALA A C 1
ATOM 2246 O O . ALA A 1 286 ? 24.510 5.546 -25.337 1.00 96.12 286 ALA A O 1
ATOM 2247 N N . ALA A 1 287 ? 23.240 3.689 -25.290 1.00 96.75 287 ALA A N 1
ATOM 2248 C CA . ALA A 1 287 ? 23.896 3.022 -26.413 1.00 96.75 287 ALA A CA 1
ATOM 2249 C C . ALA A 1 287 ? 23.481 3.606 -27.778 1.00 96.75 287 ALA A C 1
ATOM 2251 O O . ALA A 1 287 ? 24.316 3.681 -28.679 1.00 96.75 287 ALA A O 1
ATOM 2252 N N . THR A 1 288 ? 22.244 4.092 -27.916 1.00 96.06 288 THR A N 1
ATOM 2253 C CA . THR A 1 288 ? 21.747 4.737 -29.141 1.00 96.06 288 THR A CA 1
ATOM 2254 C C . THR A 1 288 ? 22.575 5.968 -29.526 1.00 96.06 288 THR A C 1
ATOM 2256 O O . THR A 1 288 ? 22.892 6.162 -30.698 1.00 96.06 288 THR A O 1
ATOM 2259 N N . ALA A 1 289 ? 22.968 6.805 -28.559 1.00 94.69 289 ALA A N 1
ATOM 2260 C CA . ALA A 1 289 ? 23.672 8.066 -28.821 1.00 94.69 289 ALA A CA 1
ATOM 2261 C C . ALA A 1 289 ? 24.983 7.919 -29.638 1.00 94.69 289 ALA A C 1
ATOM 2263 O O . ALA A 1 289 ? 25.101 8.566 -30.684 1.00 94.69 289 ALA A O 1
ATOM 2264 N N . PRO A 1 290 ? 25.964 7.080 -29.241 1.00 97.31 290 PRO A N 1
ATOM 2265 C CA . PRO A 1 290 ? 27.170 6.871 -30.043 1.00 97.31 290 PRO A CA 1
ATOM 2266 C C . PRO A 1 290 ? 26.884 6.169 -31.377 1.00 97.31 290 PRO A C 1
ATOM 2268 O O . PRO A 1 290 ? 27.540 6.480 -32.371 1.00 97.31 290 PRO A O 1
ATOM 2271 N N . LEU A 1 291 ? 25.897 5.265 -31.436 1.00 96.88 291 LEU A N 1
ATOM 2272 C CA . LEU A 1 291 ? 25.504 4.605 -32.686 1.00 96.88 291 LEU A CA 1
ATOM 2273 C C . LEU A 1 291 ? 24.959 5.614 -33.702 1.00 96.88 291 LEU A C 1
ATOM 2275 O O . LEU A 1 291 ? 25.332 5.564 -34.871 1.00 96.88 291 LEU A O 1
ATOM 2279 N N . LEU A 1 292 ? 24.139 6.569 -33.260 1.00 95.38 292 LEU A N 1
ATOM 2280 C CA . LEU A 1 292 ? 23.623 7.640 -34.111 1.00 95.38 292 LEU A CA 1
ATOM 2281 C C . LEU A 1 292 ? 24.729 8.539 -34.652 1.00 95.38 292 LEU A C 1
ATOM 2283 O O . LEU A 1 292 ? 24.752 8.834 -35.848 1.00 95.38 292 LEU A O 1
ATOM 2287 N N . LEU A 1 293 ? 25.658 8.947 -33.786 1.00 95.62 293 LEU A N 1
ATOM 2288 C CA . LEU A 1 293 ? 26.791 9.780 -34.179 1.00 95.62 293 LEU A CA 1
ATOM 2289 C C . LEU A 1 293 ? 27.659 9.065 -35.220 1.00 95.62 293 LEU A C 1
ATOM 2291 O O . LEU A 1 293 ? 28.002 9.643 -36.251 1.00 95.62 293 LEU A O 1
ATOM 2295 N N . MET A 1 294 ? 27.967 7.790 -34.979 1.00 97.06 294 MET A N 1
ATOM 2296 C CA . MET A 1 294 ? 28.770 6.976 -35.887 1.00 97.06 294 MET A CA 1
ATOM 2297 C C . MET A 1 294 ? 28.047 6.712 -37.215 1.00 97.06 294 MET A C 1
ATOM 2299 O O . MET A 1 294 ? 28.665 6.824 -38.273 1.00 97.06 294 MET A O 1
ATOM 2303 N N . LEU A 1 295 ? 26.738 6.431 -37.187 1.00 96.00 295 LEU A N 1
ATOM 2304 C CA . LEU A 1 295 ? 25.933 6.277 -38.399 1.00 96.00 295 LEU A CA 1
ATOM 2305 C C . LEU A 1 295 ? 25.931 7.565 -39.227 1.00 96.00 295 LEU A C 1
ATOM 2307 O O . LEU A 1 295 ? 26.203 7.513 -40.424 1.00 96.00 295 LEU A O 1
ATOM 2311 N N . GLY A 1 296 ? 25.676 8.717 -38.601 1.00 94.25 296 GLY A N 1
ATOM 2312 C CA . GLY A 1 296 ? 25.684 10.015 -39.276 1.00 94.25 296 GLY A CA 1
ATOM 2313 C C . GLY A 1 296 ? 27.038 10.334 -39.913 1.00 94.25 296 GLY A C 1
ATOM 2314 O O . GLY A 1 296 ? 27.088 10.726 -41.078 1.00 94.25 296 GLY A O 1
ATOM 2315 N N . ALA A 1 297 ? 28.137 10.095 -39.190 1.00 95.25 297 ALA A N 1
ATOM 2316 C CA . ALA A 1 297 ? 29.492 10.307 -39.696 1.00 95.25 297 ALA A CA 1
ATOM 2317 C C . ALA A 1 297 ? 29.814 9.407 -40.903 1.00 95.25 297 ALA A C 1
ATOM 2319 O O . ALA A 1 297 ? 30.280 9.895 -41.933 1.00 95.25 297 ALA A O 1
ATOM 2320 N N . ILE A 1 298 ? 29.524 8.104 -40.814 1.00 96.12 298 ILE A N 1
ATOM 2321 C CA . ILE A 1 298 ? 29.783 7.154 -41.909 1.00 96.12 298 ILE A CA 1
ATOM 2322 C C . ILE A 1 298 ? 28.907 7.473 -43.125 1.00 96.12 298 ILE A C 1
ATOM 2324 O O . ILE A 1 298 ? 29.403 7.461 -44.253 1.00 96.12 298 ILE A O 1
ATOM 2328 N N . LEU A 1 299 ? 27.624 7.794 -42.919 1.00 94.94 299 LEU A N 1
ATOM 2329 C CA . LEU A 1 299 ? 26.725 8.184 -44.006 1.00 94.94 299 LEU A CA 1
ATOM 2330 C C . LEU A 1 299 ? 27.189 9.474 -44.689 1.00 94.94 299 LEU A C 1
ATOM 2332 O O . LEU A 1 299 ? 27.142 9.537 -45.914 1.00 94.94 299 LEU A O 1
ATOM 2336 N N . ALA A 1 300 ? 27.678 10.463 -43.937 1.00 94.12 300 ALA A N 1
ATOM 2337 C CA . ALA A 1 300 ? 28.203 11.704 -44.502 1.00 94.12 300 ALA A CA 1
ATOM 2338 C C . ALA A 1 300 ? 29.425 11.467 -45.404 1.00 94.12 300 ALA A C 1
ATOM 2340 O O . ALA A 1 300 ? 29.506 12.040 -46.489 1.00 94.12 300 ALA A O 1
ATOM 2341 N N . VAL A 1 301 ? 30.340 10.576 -45.004 1.00 94.69 301 VAL A N 1
ATOM 2342 C CA . VAL A 1 301 ? 31.509 10.208 -45.824 1.00 94.69 301 VAL A CA 1
ATOM 2343 C C . VAL A 1 301 ? 31.088 9.404 -47.056 1.00 94.69 301 VAL A C 1
ATOM 2345 O O . VAL A 1 301 ? 31.519 9.700 -48.170 1.00 94.69 301 VAL A O 1
ATOM 2348 N N . TRP A 1 302 ? 30.217 8.408 -46.879 1.00 94.06 302 TRP A N 1
ATOM 2349 C CA . TRP A 1 302 ? 29.766 7.536 -47.966 1.00 94.06 302 TRP A CA 1
ATOM 2350 C C . TRP A 1 302 ? 28.901 8.258 -49.004 1.00 94.06 302 TRP A C 1
ATOM 2352 O O . TRP A 1 302 ? 28.980 7.957 -50.194 1.00 94.06 302 TRP A O 1
ATOM 2362 N N . ARG A 1 303 ? 28.089 9.229 -48.578 1.00 92.38 303 ARG A N 1
ATOM 2363 C CA . ARG A 1 303 ? 27.166 9.993 -49.430 1.00 92.38 303 ARG A CA 1
ATOM 2364 C C . ARG A 1 303 ? 27.599 11.447 -49.605 1.00 92.38 303 ARG A C 1
ATOM 2366 O O . ARG A 1 303 ? 26.744 12.314 -49.742 1.00 92.38 303 ARG A O 1
ATOM 2373 N N . ARG A 1 304 ? 28.908 11.716 -49.671 1.00 91.88 304 ARG A N 1
ATOM 2374 C CA . ARG A 1 304 ? 29.461 13.080 -49.804 1.00 91.88 304 ARG A CA 1
ATOM 2375 C C . ARG A 1 304 ? 28.933 13.886 -51.003 1.00 91.88 304 ARG A C 1
ATOM 2377 O O . ARG A 1 304 ? 28.970 15.107 -50.971 1.00 91.88 304 ARG A O 1
ATOM 2384 N N . GLU A 1 305 ? 28.448 13.214 -52.049 1.00 93.44 305 GLU A N 1
ATOM 2385 C CA . GLU A 1 305 ? 27.873 13.838 -53.256 1.00 93.44 305 GLU A CA 1
ATOM 2386 C C . GLU A 1 305 ? 26.352 14.064 -53.162 1.00 93.44 305 GLU A C 1
ATOM 2388 O O . GLU A 1 305 ? 25.749 14.670 -54.042 1.00 93.44 305 GLU A O 1
ATOM 2393 N N . SER A 1 306 ? 25.700 13.553 -52.114 1.00 93.88 306 SER A N 1
ATOM 2394 C CA . SER A 1 306 ? 24.261 13.722 -51.902 1.00 93.88 306 SER A CA 1
ATOM 2395 C C . SER A 1 306 ? 23.952 15.025 -51.168 1.00 93.88 306 SER A C 1
ATOM 2397 O O . SER A 1 306 ? 24.753 15.523 -50.379 1.00 93.88 306 SER A O 1
ATOM 2399 N N . LEU A 1 307 ? 22.744 15.551 -51.377 1.00 94.81 307 LEU A N 1
ATOM 2400 C CA . LEU A 1 307 ? 22.256 16.708 -50.629 1.00 94.81 307 LEU A CA 1
ATOM 2401 C C . LEU A 1 307 ? 22.232 16.401 -49.114 1.00 94.81 307 LEU A C 1
ATOM 2403 O O . LEU A 1 307 ? 21.784 15.312 -48.732 1.00 94.81 307 LEU A O 1
ATOM 2407 N N . PRO A 1 308 ? 22.621 17.350 -48.236 1.00 91.75 308 PRO A N 1
ATOM 2408 C CA . PRO A 1 308 ? 22.626 17.152 -46.781 1.00 91.75 308 PRO A CA 1
ATOM 2409 C C . PRO A 1 308 ? 21.289 16.658 -46.211 1.00 91.75 308 PRO A C 1
ATOM 2411 O O . PRO A 1 308 ? 21.260 15.834 -45.297 1.00 91.75 308 PRO A O 1
ATOM 2414 N N . LEU A 1 309 ? 20.174 17.105 -46.798 1.00 92.56 309 LEU A N 1
ATOM 2415 C CA . LEU A 1 309 ? 18.824 16.696 -46.408 1.00 92.56 309 LEU A CA 1
ATOM 2416 C C . LEU A 1 309 ? 18.595 15.180 -46.560 1.00 92.56 309 LEU A C 1
ATOM 2418 O O . LEU A 1 309 ? 17.945 14.568 -45.714 1.00 92.56 309 LEU A O 1
ATOM 2422 N N . THR A 1 310 ? 19.162 14.555 -47.596 1.00 92.81 310 THR A N 1
ATOM 2423 C CA . THR A 1 310 ? 19.037 13.109 -47.834 1.00 92.81 310 THR A CA 1
ATOM 2424 C C . THR A 1 310 ? 19.767 12.305 -46.761 1.00 92.81 310 THR A C 1
ATOM 2426 O O . THR A 1 310 ? 19.247 11.301 -46.277 1.00 92.81 310 THR A O 1
ATOM 2429 N N . ILE A 1 311 ? 20.960 12.760 -46.360 1.00 90.56 311 ILE A N 1
ATOM 2430 C CA . ILE A 1 311 ? 21.753 12.130 -45.294 1.00 90.56 311 ILE A CA 1
ATOM 2431 C C . ILE A 1 311 ? 20.997 12.218 -43.966 1.00 90.56 311 ILE A C 1
ATOM 2433 O O . ILE A 1 311 ? 20.892 11.220 -43.253 1.00 90.56 311 ILE A O 1
ATOM 2437 N N . TYR A 1 312 ? 20.411 13.384 -43.674 1.00 91.44 312 TYR A N 1
ATOM 2438 C CA . TYR A 1 312 ? 19.583 13.578 -42.488 1.00 91.44 312 TYR A CA 1
ATOM 2439 C C . TYR A 1 312 ? 18.393 12.612 -42.467 1.00 91.44 312 TYR A C 1
ATOM 2441 O O . TYR A 1 312 ? 18.203 11.902 -41.485 1.00 91.44 312 TYR A O 1
ATOM 2449 N N . PHE A 1 313 ? 17.634 12.519 -43.563 1.00 92.50 313 PHE A N 1
ATOM 2450 C CA . PHE A 1 313 ? 16.468 11.636 -43.638 1.00 92.50 313 PHE A CA 1
ATOM 2451 C C . PHE A 1 313 ? 16.838 10.153 -43.458 1.00 92.50 313 PHE A C 1
ATOM 2453 O O . PHE A 1 313 ? 16.172 9.430 -42.714 1.00 92.50 313 PHE A O 1
ATOM 2460 N N . LEU A 1 314 ? 17.938 9.711 -44.080 1.00 91.62 314 LEU A N 1
ATOM 2461 C CA . LEU A 1 314 ? 18.449 8.340 -43.959 1.00 91.62 314 LEU A CA 1
ATOM 2462 C C . LEU A 1 314 ? 18.917 7.994 -42.541 1.00 91.62 314 LEU A C 1
ATOM 2464 O O . LEU A 1 314 ? 18.740 6.856 -42.115 1.00 91.62 314 LEU A O 1
ATOM 2468 N N . ALA A 1 315 ? 19.499 8.946 -41.811 1.00 91.19 315 ALA A N 1
ATOM 2469 C CA . ALA A 1 315 ? 19.871 8.752 -40.410 1.00 91.19 315 ALA A CA 1
ATOM 2470 C C . ALA A 1 315 ? 18.649 8.823 -39.473 1.00 91.19 315 ALA A C 1
ATOM 2472 O O . ALA A 1 315 ? 18.577 8.114 -38.467 1.00 91.19 315 ALA A O 1
ATOM 2473 N N . PHE A 1 316 ? 17.659 9.648 -39.811 1.00 93.69 316 PHE A N 1
ATOM 2474 C CA . PHE A 1 316 ? 16.519 9.934 -38.948 1.00 93.69 316 PHE A CA 1
ATOM 2475 C C . PHE A 1 316 ? 15.516 8.774 -38.854 1.00 93.69 316 PHE A C 1
ATOM 2477 O O . PHE A 1 316 ? 15.074 8.439 -37.755 1.00 93.69 316 PHE A O 1
ATOM 2484 N N . ALA A 1 317 ? 15.189 8.110 -39.967 1.00 94.50 317 ALA A N 1
ATOM 2485 C CA . ALA A 1 317 ? 14.227 6.998 -39.972 1.00 94.50 317 ALA A CA 1
ATOM 2486 C C . ALA A 1 317 ? 14.624 5.819 -39.044 1.00 94.50 317 ALA A C 1
ATOM 2488 O O . ALA A 1 317 ? 13.789 5.378 -38.242 1.00 94.50 317 ALA A O 1
ATOM 2489 N N . PRO A 1 318 ? 15.881 5.332 -39.068 1.00 92.75 318 PRO A N 1
ATOM 2490 C CA . PRO A 1 318 ? 16.365 4.346 -38.103 1.00 92.75 318 PRO A CA 1
ATOM 2491 C C . PRO A 1 318 ? 16.293 4.840 -36.653 1.00 92.75 318 PRO A C 1
ATOM 2493 O O . PRO A 1 318 ? 15.889 4.082 -35.777 1.00 92.75 318 PRO A O 1
ATOM 2496 N N . SER A 1 319 ? 16.592 6.123 -36.410 1.00 94.00 319 SER A N 1
ATOM 2497 C CA . SER A 1 319 ? 16.501 6.742 -35.076 1.00 94.00 319 SER A CA 1
ATOM 2498 C C . SER A 1 319 ? 15.090 6.679 -34.491 1.00 94.00 319 SER A C 1
ATOM 2500 O O . SER A 1 319 ? 14.914 6.296 -33.337 1.00 94.00 319 SER A O 1
ATOM 2502 N N . ILE A 1 320 ? 14.070 7.049 -35.279 1.00 96.00 320 ILE A N 1
ATOM 2503 C CA . ILE A 1 320 ? 12.670 6.975 -34.833 1.00 96.00 320 ILE A CA 1
ATOM 2504 C C . ILE A 1 320 ? 12.307 5.529 -34.509 1.00 96.00 320 ILE A C 1
ATOM 2506 O O . ILE A 1 320 ? 11.704 5.259 -33.471 1.00 96.00 320 ILE A O 1
ATOM 2510 N N . SER A 1 321 ? 12.687 4.607 -35.393 1.00 95.94 321 SER A N 1
ATOM 2511 C CA . SER A 1 321 ? 12.400 3.183 -35.224 1.00 95.94 321 SER A CA 1
ATOM 2512 C C . SER A 1 321 ? 13.018 2.645 -33.930 1.00 95.94 321 SER A C 1
ATOM 2514 O O . SER A 1 321 ? 12.333 1.970 -33.167 1.00 95.94 321 SER A O 1
ATOM 2516 N N . ASP A 1 322 ? 14.268 3.007 -33.630 1.00 96.19 322 ASP A N 1
ATOM 2517 C CA . ASP A 1 322 ? 14.947 2.636 -32.385 1.00 96.19 322 ASP A CA 1
ATOM 2518 C C . ASP A 1 322 ? 14.229 3.196 -31.144 1.00 96.19 322 ASP A C 1
ATOM 2520 O O . ASP A 1 322 ? 13.916 2.453 -30.216 1.00 96.19 322 ASP A O 1
ATOM 2524 N N . ILE A 1 323 ? 13.843 4.478 -31.150 1.00 95.62 323 ILE A N 1
ATOM 2525 C CA . ILE A 1 323 ? 13.098 5.092 -30.033 1.00 95.62 323 ILE A CA 1
ATOM 2526 C C . ILE A 1 323 ? 11.750 4.390 -29.792 1.00 95.62 323 ILE A C 1
ATOM 2528 O O . ILE A 1 323 ? 11.360 4.174 -28.634 1.00 95.62 323 ILE A O 1
ATOM 2532 N N . LEU A 1 324 ? 11.034 4.030 -30.862 1.00 97.44 324 LEU A N 1
ATOM 2533 C CA . LEU A 1 324 ? 9.769 3.297 -30.772 1.00 97.44 324 LEU A CA 1
ATOM 2534 C C . LEU A 1 324 ? 9.977 1.890 -30.203 1.00 97.44 324 LEU A C 1
ATOM 2536 O O . LEU A 1 324 ? 9.223 1.483 -29.319 1.00 97.44 324 LEU A O 1
ATOM 2540 N N . LEU A 1 325 ? 11.020 1.177 -30.639 1.00 97.38 325 LEU A N 1
ATOM 2541 C CA . LEU A 1 325 ? 11.371 -0.152 -30.128 1.00 97.38 325 LEU A CA 1
ATOM 2542 C C . LEU A 1 325 ? 11.779 -0.107 -28.651 1.00 97.38 325 LEU A C 1
ATOM 2544 O O . LEU A 1 325 ? 11.303 -0.915 -27.854 1.00 97.38 325 LEU A O 1
ATOM 2548 N N . ILE A 1 326 ? 12.580 0.880 -28.249 1.00 96.12 326 ILE A N 1
ATOM 2549 C CA . ILE A 1 326 ? 12.956 1.101 -26.847 1.00 96.12 326 ILE A CA 1
ATOM 2550 C C . ILE A 1 326 ? 11.714 1.368 -25.984 1.00 96.12 326 ILE A C 1
ATOM 2552 O O . ILE A 1 326 ? 11.572 0.798 -24.898 1.00 96.12 326 ILE A O 1
ATOM 2556 N N . SER A 1 327 ? 10.796 2.211 -26.460 1.00 94.88 327 SER A N 1
ATOM 2557 C CA . SER A 1 327 ? 9.574 2.557 -25.721 1.00 94.88 327 SER A CA 1
ATOM 2558 C C . SER A 1 327 ? 8.586 1.387 -25.649 1.00 94.88 327 SER A C 1
ATOM 2560 O O . SER A 1 327 ? 8.025 1.123 -24.585 1.00 94.88 327 SER A O 1
ATOM 2562 N N . GLY A 1 328 ? 8.409 0.641 -26.744 1.00 95.31 328 GLY A N 1
ATOM 2563 C CA . GLY A 1 328 ? 7.579 -0.565 -26.777 1.00 95.31 328 GLY A CA 1
ATOM 2564 C C . GLY A 1 328 ? 8.137 -1.669 -25.878 1.00 95.31 328 GLY A C 1
ATOM 2565 O O . GLY A 1 328 ? 7.410 -2.252 -25.073 1.00 95.31 328 GLY A O 1
ATOM 2566 N N . GLY A 1 329 ? 9.451 -1.889 -25.920 1.00 94.25 329 GLY A N 1
ATOM 2567 C CA . GLY A 1 329 ? 10.125 -2.826 -25.031 1.00 94.25 329 GLY A CA 1
ATOM 2568 C C . GLY A 1 329 ? 9.992 -2.446 -23.550 1.00 94.25 329 GLY A C 1
ATOM 2569 O O . GLY A 1 329 ? 9.796 -3.328 -22.715 1.00 94.25 329 GLY A O 1
ATOM 2570 N N . GLU A 1 330 ? 10.010 -1.149 -23.198 1.00 93.88 330 GLU A N 1
ATOM 2571 C CA . GLU A 1 330 ? 9.746 -0.679 -21.820 1.00 93.88 330 GLU A CA 1
ATOM 2572 C C . GLU A 1 330 ? 8.371 -1.121 -21.348 1.00 93.88 330 GLU A C 1
ATOM 2574 O O . GLU A 1 330 ? 8.251 -1.705 -20.269 1.00 93.88 330 GLU A O 1
ATOM 2579 N N . GLN A 1 331 ? 7.345 -0.894 -22.165 1.00 93.12 331 GLN A N 1
ATOM 2580 C CA . GLN A 1 331 ? 5.990 -1.315 -21.836 1.00 93.12 331 GLN A CA 1
ATOM 2581 C C . GLN A 1 331 ? 5.914 -2.835 -21.649 1.00 93.12 331 GLN A C 1
ATOM 2583 O O . GLN A 1 331 ? 5.323 -3.290 -20.672 1.00 93.12 331 GLN A O 1
ATOM 2588 N N . MET A 1 332 ? 6.569 -3.627 -22.499 1.00 94.06 332 MET A N 1
ATOM 2589 C CA . MET A 1 332 ? 6.602 -5.089 -22.366 1.00 94.06 332 MET A CA 1
ATOM 2590 C C . MET A 1 332 ? 7.260 -5.561 -21.061 1.00 94.06 332 MET A C 1
ATOM 2592 O O . MET A 1 332 ? 6.745 -6.463 -20.400 1.00 94.06 332 MET A O 1
ATOM 2596 N N . VAL A 1 333 ? 8.368 -4.938 -20.639 1.00 91.88 333 VAL A N 1
ATOM 2597 C CA . VAL A 1 333 ? 9.014 -5.274 -19.355 1.00 91.88 333 VAL A CA 1
ATOM 2598 C C . VAL A 1 333 ? 8.078 -4.983 -18.178 1.00 91.88 333 VAL A C 1
ATOM 2600 O O . VAL A 1 333 ? 8.000 -5.789 -17.249 1.00 91.88 333 VAL A O 1
ATOM 2603 N N . ARG A 1 334 ? 7.325 -3.876 -18.225 1.00 87.44 334 ARG A N 1
ATOM 2604 C CA . ARG A 1 334 ? 6.361 -3.505 -17.172 1.00 87.44 334 ARG A CA 1
ATOM 2605 C C . ARG A 1 334 ? 5.206 -4.510 -17.055 1.00 87.44 334 ARG A C 1
ATOM 2607 O O . ARG A 1 334 ? 4.799 -4.849 -15.946 1.00 87.44 334 ARG A O 1
ATOM 2614 N N . HIS A 1 335 ? 4.756 -5.078 -18.174 1.00 89.56 335 HIS A N 1
ATOM 2615 C CA . HIS A 1 335 ? 3.718 -6.121 -18.200 1.00 89.56 335 HIS A CA 1
ATOM 2616 C C . HIS A 1 335 ? 4.232 -7.533 -17.855 1.00 89.56 335 HIS A C 1
ATOM 2618 O O . HIS A 1 335 ? 3.447 -8.473 -17.818 1.00 89.56 335 HIS A O 1
ATOM 2624 N N . GLY A 1 336 ? 5.525 -7.695 -17.549 1.00 86.31 336 GLY A N 1
ATOM 2625 C CA . GLY A 1 336 ? 6.092 -8.938 -17.011 1.00 86.31 336 GLY A CA 1
ATOM 2626 C C . GLY A 1 336 ? 6.973 -9.732 -17.979 1.00 86.31 336 GLY A C 1
ATOM 2627 O O . GLY A 1 336 ? 7.744 -10.580 -17.533 1.00 86.31 336 GLY A O 1
ATOM 2628 N N . SER A 1 337 ? 6.973 -9.429 -19.280 1.00 91.69 337 SER A N 1
ATOM 2629 C CA . SER A 1 337 ? 7.848 -10.102 -20.250 1.00 91.69 337 SER A CA 1
ATOM 2630 C C . SER A 1 337 ? 9.231 -9.445 -20.289 1.00 91.69 337 SER A C 1
ATOM 2632 O O . SER A 1 337 ? 9.562 -8.705 -21.215 1.00 91.69 337 SER A O 1
ATOM 2634 N N . VAL A 1 338 ? 10.046 -9.687 -19.258 1.00 91.00 338 VAL A N 1
ATOM 2635 C CA . VAL A 1 338 ? 11.361 -9.035 -19.096 1.00 91.00 338 VAL A CA 1
ATOM 2636 C C . VAL A 1 338 ? 12.303 -9.355 -20.257 1.00 91.00 338 VAL A C 1
ATOM 2638 O O . VAL A 1 338 ? 12.910 -8.446 -20.815 1.00 91.00 338 VAL A O 1
ATOM 2641 N N . VAL A 1 339 ? 12.417 -10.634 -20.625 1.00 94.06 339 VAL A N 1
ATOM 2642 C CA . VAL A 1 339 ? 13.345 -11.092 -21.673 1.00 94.06 339 VAL A CA 1
ATOM 2643 C C . VAL A 1 339 ? 12.917 -10.559 -23.035 1.00 94.06 339 VAL A C 1
ATOM 2645 O O . VAL A 1 339 ? 13.706 -9.904 -23.709 1.00 94.06 339 VAL A O 1
ATOM 2648 N N . THR A 1 340 ? 11.655 -10.770 -23.408 1.00 95.00 340 THR A N 1
ATOM 2649 C CA . THR A 1 340 ? 11.113 -10.302 -24.688 1.00 95.00 340 THR A CA 1
ATOM 2650 C C . THR A 1 340 ? 11.167 -8.782 -24.789 1.00 95.00 340 THR A C 1
ATOM 2652 O O . THR A 1 340 ? 11.612 -8.254 -25.801 1.00 95.00 340 THR A O 1
ATOM 2655 N N . GLY A 1 341 ? 10.792 -8.068 -23.724 1.00 94.31 341 GLY A N 1
ATOM 2656 C CA . GLY A 1 341 ? 10.873 -6.612 -23.688 1.00 94.31 341 GLY A CA 1
ATOM 2657 C C . GLY A 1 341 ? 12.307 -6.107 -23.846 1.00 94.31 341 GLY A C 1
ATOM 2658 O O . GLY A 1 341 ? 12.540 -5.198 -24.635 1.00 94.31 341 GLY A O 1
ATOM 2659 N N . ALA A 1 342 ? 13.285 -6.737 -23.184 1.00 94.50 342 ALA A N 1
ATOM 2660 C CA . ALA A 1 342 ? 14.697 -6.407 -23.371 1.00 94.50 342 ALA A CA 1
ATOM 2661 C C . ALA A 1 342 ? 15.169 -6.693 -24.807 1.00 94.50 342 ALA A C 1
ATOM 2663 O O . ALA A 1 342 ? 15.813 -5.839 -25.408 1.00 94.50 342 ALA A O 1
ATOM 2664 N N . MET A 1 343 ? 14.818 -7.843 -25.391 1.00 96.81 343 MET A N 1
ATOM 2665 C CA . MET A 1 343 ? 15.149 -8.153 -26.789 1.00 96.81 343 MET A CA 1
ATOM 2666 C C . MET A 1 343 ? 14.590 -7.099 -27.750 1.00 96.81 343 MET A C 1
ATOM 2668 O O . MET A 1 343 ? 15.317 -6.618 -28.616 1.00 96.81 343 MET A O 1
ATOM 2672 N N . VAL A 1 344 ? 13.334 -6.685 -27.557 1.00 97.25 344 VAL A N 1
ATOM 2673 C CA . VAL A 1 344 ? 12.704 -5.627 -28.358 1.00 97.25 344 VAL A CA 1
ATOM 2674 C C . VAL A 1 344 ? 13.441 -4.297 -28.181 1.00 97.25 344 VAL A C 1
ATOM 2676 O O . VAL A 1 344 ? 13.799 -3.687 -29.184 1.00 97.25 344 VAL A O 1
ATOM 2679 N N . MET A 1 345 ? 13.773 -3.888 -26.950 1.00 96.56 345 MET A N 1
ATOM 2680 C CA . MET A 1 345 ? 14.549 -2.659 -26.714 1.00 96.56 345 MET A CA 1
ATOM 2681 C C . MET A 1 345 ? 15.909 -2.668 -27.421 1.00 96.56 345 MET A C 1
ATOM 2683 O O . MET A 1 345 ? 16.316 -1.664 -27.992 1.00 96.56 345 MET A O 1
ATOM 2687 N N . TRP A 1 346 ? 16.635 -3.786 -27.357 1.00 97.50 346 TRP A N 1
ATOM 2688 C CA . TRP A 1 346 ? 17.979 -3.892 -27.928 1.00 97.50 346 TRP A CA 1
ATOM 2689 C C . TRP A 1 346 ? 17.979 -4.126 -29.440 1.00 97.50 346 TRP A C 1
ATOM 2691 O O . TRP A 1 346 ? 18.997 -3.883 -30.086 1.00 97.50 346 TRP A O 1
ATOM 2701 N N . SER A 1 347 ? 16.856 -4.559 -30.017 1.00 97.19 347 SER A N 1
ATOM 2702 C CA . SER A 1 347 ? 16.741 -4.799 -31.458 1.00 97.19 347 SER A CA 1
ATOM 2703 C C . SER A 1 347 ? 16.953 -3.533 -32.292 1.00 97.19 347 SER A C 1
ATOM 2705 O O . SER A 1 347 ? 17.566 -3.612 -33.355 1.00 97.19 347 SER A O 1
ATOM 2707 N N . GLY A 1 348 ? 16.537 -2.362 -31.798 1.00 94.88 348 GLY A N 1
ATOM 2708 C CA . GLY A 1 348 ? 16.768 -1.092 -32.485 1.00 94.88 348 GLY A CA 1
ATOM 2709 C C . GLY A 1 348 ? 18.252 -0.703 -32.506 1.00 94.88 348 GLY A C 1
ATOM 2710 O O . GLY A 1 348 ? 18.802 -0.429 -33.573 1.00 94.88 348 GLY A O 1
ATOM 2711 N N . ASN A 1 349 ? 18.953 -0.839 -31.376 1.00 96.94 349 ASN A N 1
ATOM 2712 C CA . ASN A 1 349 ? 20.411 -0.692 -31.312 1.00 96.94 349 ASN A CA 1
ATOM 2713 C C . ASN A 1 349 ? 21.147 -1.698 -32.215 1.00 96.94 349 ASN A C 1
ATOM 2715 O O . ASN A 1 349 ? 22.111 -1.338 -32.892 1.00 96.94 349 ASN A O 1
ATOM 2719 N N . ALA A 1 350 ? 20.691 -2.953 -32.263 1.00 97.62 350 ALA A N 1
ATOM 2720 C CA . ALA A 1 350 ? 21.263 -3.972 -33.142 1.00 97.62 350 ALA A CA 1
ATOM 2721 C C . ALA A 1 350 ? 21.050 -3.637 -34.629 1.00 97.62 350 ALA A C 1
ATOM 2723 O O . ALA A 1 350 ? 21.977 -3.777 -35.429 1.00 97.62 350 ALA A O 1
ATOM 2724 N N . LEU A 1 351 ? 19.864 -3.138 -34.995 1.00 96.25 351 LEU A N 1
ATOM 2725 C CA . LEU A 1 351 ? 19.556 -2.653 -36.340 1.00 96.25 351 LEU A CA 1
ATOM 2726 C C . LEU A 1 351 ? 20.469 -1.482 -36.725 1.00 96.25 351 LEU A C 1
ATOM 2728 O O . LEU A 1 351 ? 21.079 -1.505 -37.793 1.00 96.25 351 LEU A O 1
ATOM 2732 N N . MET A 1 352 ? 20.611 -0.494 -35.838 1.00 95.81 352 MET A N 1
ATOM 2733 C CA . MET A 1 352 ? 21.506 0.652 -36.018 1.00 95.81 352 MET A CA 1
ATOM 2734 C C . MET A 1 352 ? 22.952 0.209 -36.239 1.00 95.81 352 MET A C 1
ATOM 2736 O O . MET A 1 352 ? 23.595 0.633 -37.199 1.00 95.81 352 MET A O 1
ATOM 2740 N N . PHE A 1 353 ? 23.453 -0.694 -35.398 1.00 97.88 353 PHE A N 1
ATOM 2741 C CA . PHE A 1 353 ? 24.787 -1.263 -35.551 1.00 97.88 353 PHE A CA 1
ATOM 2742 C C . PHE A 1 353 ? 24.950 -2.005 -36.888 1.00 97.88 353 PHE A C 1
ATOM 2744 O O . PHE A 1 353 ? 25.947 -1.815 -37.584 1.00 97.88 353 PHE A O 1
ATOM 2751 N N . GLY A 1 354 ? 23.948 -2.785 -37.301 1.00 97.38 354 GLY A N 1
ATOM 2752 C CA . GLY A 1 354 ? 23.931 -3.451 -38.604 1.00 97.38 354 GLY A CA 1
ATOM 2753 C C . GLY A 1 354 ? 24.011 -2.471 -39.779 1.00 97.38 354 GLY A C 1
ATOM 2754 O O . GLY A 1 354 ? 24.780 -2.697 -40.714 1.00 97.38 354 GLY A O 1
ATOM 2755 N N . LEU A 1 355 ? 23.282 -1.351 -39.716 1.00 96.06 355 LEU A N 1
ATOM 2756 C CA . LEU A 1 355 ? 23.323 -0.295 -40.735 1.00 96.06 355 LEU A CA 1
ATOM 2757 C C . LEU A 1 355 ? 24.691 0.391 -40.810 1.00 96.06 355 LEU A C 1
ATOM 2759 O O . LEU A 1 355 ? 25.185 0.645 -41.908 1.00 96.06 355 LEU A O 1
ATOM 2763 N N . ILE A 1 356 ? 25.322 0.647 -39.663 1.00 96.94 356 ILE A N 1
ATOM 2764 C CA . ILE A 1 356 ? 26.683 1.197 -39.577 1.00 96.94 356 ILE A CA 1
ATOM 2765 C C . ILE A 1 356 ? 27.673 0.254 -40.262 1.00 96.94 356 ILE A C 1
ATOM 2767 O O . ILE A 1 356 ? 28.421 0.682 -41.143 1.00 96.94 356 ILE A O 1
ATOM 2771 N N . VAL A 1 357 ? 27.661 -1.031 -39.893 1.00 97.81 357 VAL A N 1
ATOM 2772 C CA . VAL A 1 357 ? 28.546 -2.045 -40.484 1.00 97.81 357 VAL A CA 1
ATOM 2773 C C . VAL A 1 357 ? 28.306 -2.149 -41.989 1.00 97.81 357 VAL A C 1
ATOM 2775 O O . VAL A 1 357 ? 29.258 -2.153 -42.767 1.00 97.81 357 VAL A O 1
ATOM 2778 N N . PHE A 1 358 ? 27.047 -2.169 -42.423 1.00 96.50 358 PHE A N 1
ATOM 2779 C CA . PHE A 1 358 ? 26.694 -2.207 -43.838 1.00 96.50 358 PHE A CA 1
ATOM 2780 C C . PHE A 1 358 ? 27.224 -0.987 -44.607 1.00 96.50 358 PHE A C 1
ATOM 2782 O O . PHE A 1 358 ? 27.865 -1.150 -45.649 1.00 96.50 358 PHE A O 1
ATOM 2789 N N . ALA A 1 359 ? 27.000 0.226 -44.094 1.00 94.94 359 ALA A N 1
ATOM 2790 C CA . ALA A 1 359 ? 27.468 1.460 -44.719 1.00 94.94 359 ALA A CA 1
ATOM 2791 C C . ALA A 1 359 ? 29.003 1.513 -44.784 1.00 94.94 359 ALA A C 1
ATOM 2793 O O . ALA A 1 359 ? 29.561 1.867 -45.821 1.00 94.94 359 ALA A O 1
ATOM 2794 N N . PHE A 1 360 ? 29.688 1.073 -43.726 1.00 96.56 360 PHE A N 1
ATOM 2795 C CA . PHE A 1 360 ? 31.146 0.971 -43.692 1.00 96.56 360 PHE A CA 1
ATOM 2796 C C . PHE A 1 360 ? 31.688 -0.030 -44.723 1.00 96.56 360 PHE A C 1
ATOM 2798 O O . PHE A 1 360 ? 32.619 0.277 -45.467 1.00 96.56 360 PHE A O 1
ATOM 2805 N N . LEU A 1 361 ? 31.088 -1.221 -44.823 1.00 96.12 361 LEU A N 1
ATOM 2806 C CA . LEU A 1 361 ? 31.484 -2.227 -45.813 1.00 96.12 361 LEU A CA 1
ATOM 2807 C C . LEU A 1 361 ? 31.251 -1.747 -47.248 1.00 96.12 361 LEU A C 1
ATOM 2809 O O . LEU A 1 361 ? 32.029 -2.088 -48.141 1.00 96.12 361 LEU A O 1
ATOM 2813 N N . ARG A 1 362 ? 30.194 -0.961 -47.479 1.00 94.69 362 ARG A N 1
ATOM 2814 C CA . ARG A 1 362 ? 29.925 -0.337 -48.778 1.00 94.69 362 ARG A CA 1
ATOM 2815 C C . ARG A 1 362 ? 30.953 0.746 -49.092 1.00 94.69 362 ARG A C 1
ATOM 2817 O O . ARG A 1 362 ? 31.458 0.768 -50.207 1.00 94.69 362 ARG A O 1
ATOM 2824 N N . LEU A 1 363 ? 31.290 1.581 -48.109 1.00 93.69 363 LEU A N 1
ATOM 2825 C CA . LEU A 1 363 ? 32.327 2.601 -48.232 1.00 93.69 363 LEU A CA 1
ATOM 2826 C C . LEU A 1 363 ? 33.688 1.982 -48.559 1.00 93.69 363 LEU A C 1
ATOM 2828 O O . LEU A 1 363 ? 34.369 2.502 -49.420 1.00 93.69 363 LEU A O 1
ATOM 2832 N N . ARG A 1 364 ? 34.059 0.850 -47.946 1.00 93.94 364 ARG A N 1
ATOM 2833 C CA . ARG A 1 364 ? 35.338 0.160 -48.215 1.00 93.94 364 ARG A CA 1
ATOM 2834 C C . ARG A 1 364 ? 35.463 -0.386 -49.643 1.00 93.94 364 ARG A C 1
ATOM 2836 O O . ARG A 1 364 ? 36.560 -0.731 -50.070 1.00 93.94 364 ARG A O 1
ATOM 2843 N N . ARG A 1 365 ? 34.338 -0.609 -50.325 1.00 89.69 365 ARG A N 1
ATOM 2844 C CA . ARG A 1 365 ? 34.306 -1.163 -51.689 1.00 89.69 365 ARG A CA 1
ATOM 2845 C C . ARG A 1 365 ? 34.350 -0.081 -52.768 1.00 89.69 365 ARG A C 1
ATOM 2847 O O . ARG A 1 365 ? 34.654 -0.424 -53.906 1.00 89.69 365 ARG A O 1
ATOM 2854 N N . ASN A 1 366 ? 34.007 1.153 -52.410 1.00 76.19 366 ASN A N 1
ATOM 2855 C CA . ASN A 1 366 ? 34.104 2.332 -53.264 1.00 76.19 366 ASN A CA 1
ATOM 2856 C C . ASN A 1 366 ? 35.449 3.017 -53.030 1.00 76.19 366 ASN A C 1
ATOM 2858 O O . ASN A 1 366 ? 35.939 3.640 -53.993 1.00 76.19 366 ASN A O 1
#

Foldseek 3Di:
DKDAFDWDFDADPVRDTQKIKTARMKDWDWDADLNWIWIWIKGAQMWMAGPVVRDIDTDRIDTPQATDTDDPPQQLDLVNDDLVSLVVCLVAVCSRPVLLVLLLVLLVLLQVLLLQVVQFVCCQPPQWWWKWAPDPQTKIKIKRANGDDPQKGHHPVQFFIWIFIATPVGTFKIKTASIKGKDWDRHHPDSFFIWIKIKGAFMWIFTPPDDRDIDTDGIDIDGRITTPDGPPDDSSPDGLVVSLVVCVVDPSSCVRNVVSSVVSVVVSVLSNLLSLLVVLLVVLVVLVVVLLVLQLVLLCLLPVVDDPVVSVVVSVVLVVCLNVQSVQLSVCSSVPNVPVSSCSNCVSSVVSVVSSVVSVVVSVVD